Protein AF-A0A7S3YV85-F1 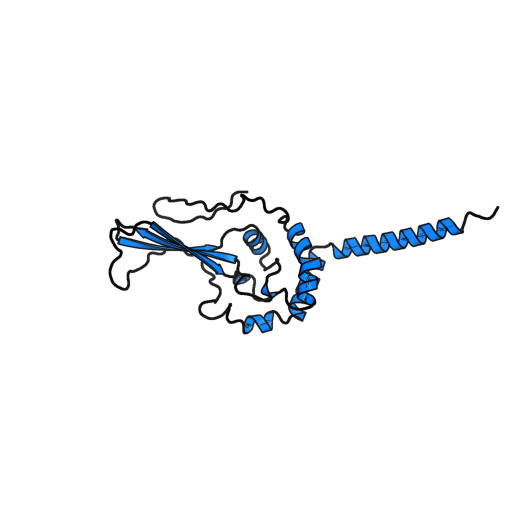(afdb_monomer_lite)

Sequence (203 aa):
MGFCGCLRFTLYLAGALGLLAGIGASVVNSMWMNHAFDSFLDRSQGAEAYNEKNHFLLGNFAPVGDELSGLQLAVVQGKIPEGLDGIFIRNGPNPIPEHGNKKRYHWFDGHGYLHVVKFDSKSQTASYSSGWLQTPRYNYERALGHAYFIGVGEYIGLAGLLKAVFIAPKKMEFAGLTRITSGQVFIHFHTTGHHVLFLSFGC

Foldseek 3Di:
DDPDPPVVVVVVVVVVVVVVVVVVVVVCLDPVNLVVVLLVLLVVVVQQVQVVPDPCCDDPNNADADWFKFAWDDDPDDFQDLPDFAKDKDKAFHAHVQQDRSHRDDRVFGFIKMWMWGADSVVSIITIGMDGQPDLLNVLCVVVSHRQAHDPRQCDDPSNVCCVPPRRVSSCVVSVNNDPPPPQQDQDFDDDDRITDDNDGDD

Secondary structure (DSSP, 8-state):
---SHHHHHHHHHHHHHHHHHHHHHHHTT-HHHHHHHHHHHHHHTTHHHHHHT-GGGSGGGSPP---EEEEEEP--SS---TT--EEEEEEEEE--GGG-S-S---TTSSEEEEEEEEEETTTTEEEEEEEE---HHHHHHHHHTS--SPPGGG--HHHHHHIIIIIHHHHHHHTT-S---TT-------EETTEE-------

pLDDT: mean 76.04, std 18.67, range [31.36, 94.0]

Radius of gyration: 25.49 Å; chains: 1; bounding box: 63×43×87 Å

InterPro domains:
  IPR004294 Carotenoid oxygenase [PF03055] (61-155)
  IPR004294 Carotenoid oxygenase [PTHR10543] (73-161)

Structure (mmCIF, N/CA/C/O backbone):
data_AF-A0A7S3YV85-F1
#
_entry.id   AF-A0A7S3YV85-F1
#
loop_
_atom_site.group_PDB
_atom_site.id
_atom_site.type_symbol
_atom_site.label_atom_id
_atom_site.label_alt_id
_atom_site.label_comp_id
_atom_site.label_asym_id
_atom_site.label_entity_id
_atom_site.label_seq_id
_atom_site.pdbx_PDB_ins_code
_atom_site.Cartn_x
_atom_site.Cartn_y
_atom_site.Cartn_z
_atom_site.occupancy
_atom_site.B_iso_or_equiv
_atom_site.auth_seq_id
_atom_site.auth_comp_id
_atom_site.auth_asym_id
_atom_site.auth_atom_id
_atom_site.pdbx_PDB_model_num
ATOM 1 N N . MET A 1 1 ? 41.444 25.824 -58.263 1.00 42.69 1 MET A N 1
ATOM 2 C CA . MET A 1 1 ? 40.047 25.436 -57.957 1.00 42.69 1 MET A CA 1
ATOM 3 C C . MET A 1 1 ? 40.067 24.000 -57.446 1.00 42.69 1 MET A C 1
ATOM 5 O O . MET A 1 1 ? 40.319 23.116 -58.245 1.00 42.69 1 MET A O 1
ATOM 9 N N . GLY A 1 2 ? 39.933 23.752 -56.137 1.00 48.06 2 GLY A N 1
ATOM 10 C CA . GLY A 1 2 ? 40.142 22.390 -55.607 1.00 48.06 2 GLY A CA 1
ATOM 11 C C . GLY A 1 2 ? 39.702 22.118 -54.165 1.00 48.06 2 GLY A C 1
ATOM 12 O O . GLY A 1 2 ? 40.122 21.124 -53.593 1.00 48.06 2 GLY A O 1
ATOM 13 N N . PHE A 1 3 ? 38.857 22.959 -53.565 1.00 43.59 3 PHE A N 1
ATOM 14 C CA . PHE A 1 3 ? 38.344 22.749 -52.206 1.00 43.59 3 PHE A CA 1
ATOM 15 C C . PHE A 1 3 ? 36.820 22.912 -52.202 1.00 43.59 3 PHE A C 1
ATOM 17 O O . PHE A 1 3 ? 36.306 23.984 -51.913 1.00 43.59 3 PHE A O 1
ATOM 24 N N . CYS A 1 4 ? 36.076 21.874 -52.597 1.00 51.25 4 CYS A N 1
ATOM 25 C CA . CYS A 1 4 ? 34.605 21.896 -52.495 1.00 51.25 4 CYS A CA 1
ATOM 26 C C . CYS A 1 4 ? 33.969 20.517 -52.207 1.00 51.25 4 CYS A C 1
ATOM 28 O O . CYS A 1 4 ? 32.872 20.450 -51.661 1.00 51.25 4 CYS A O 1
ATOM 30 N N . GLY A 1 5 ? 34.660 19.403 -52.492 1.00 45.34 5 GLY A N 1
ATOM 31 C CA . GLY A 1 5 ? 34.103 18.052 -52.303 1.00 45.34 5 GLY A CA 1
ATOM 32 C C . GLY A 1 5 ? 34.200 17.485 -50.879 1.00 45.34 5 GLY A C 1
ATOM 33 O O . GLY A 1 5 ? 33.281 16.809 -50.428 1.00 45.34 5 GLY A O 1
ATOM 34 N N . CYS A 1 6 ? 35.280 17.783 -50.146 1.00 44.47 6 CYS A N 1
ATOM 35 C CA . CYS A 1 6 ? 35.561 17.125 -48.862 1.00 44.47 6 CYS A CA 1
ATOM 36 C C . CYS A 1 6 ? 34.602 17.574 -47.741 1.00 44.47 6 CYS A C 1
ATOM 38 O O . CYS A 1 6 ? 34.113 16.758 -46.968 1.00 44.47 6 CYS A O 1
ATOM 40 N N . LEU A 1 7 ? 34.233 18.861 -47.713 1.00 46.47 7 LEU A N 1
ATOM 41 C CA . LEU A 1 7 ? 33.360 19.422 -46.676 1.00 46.47 7 LEU A CA 1
ATOM 42 C C . LEU A 1 7 ? 31.908 18.910 -46.772 1.00 46.47 7 LEU A C 1
ATOM 44 O O . LEU A 1 7 ? 31.241 18.729 -45.756 1.00 46.47 7 LEU A O 1
ATOM 48 N N . ARG A 1 8 ? 31.428 18.622 -47.992 1.00 47.78 8 ARG A N 1
ATOM 49 C CA . ARG A 1 8 ? 30.086 18.059 -48.229 1.00 47.78 8 ARG A CA 1
ATOM 50 C C . ARG A 1 8 ? 29.960 16.613 -47.748 1.00 47.78 8 ARG A C 1
ATOM 52 O O . ARG A 1 8 ? 28.888 16.235 -47.287 1.00 47.78 8 ARG A O 1
ATOM 59 N N . PHE A 1 9 ? 31.035 15.828 -47.824 1.00 45.22 9 PHE A N 1
ATOM 60 C CA . PHE A 1 9 ? 31.027 14.428 -47.396 1.00 45.22 9 PHE A CA 1
ATOM 61 C C . PHE A 1 9 ? 31.056 14.302 -45.865 1.00 45.22 9 PHE A C 1
ATOM 63 O O . PHE A 1 9 ? 30.306 13.511 -45.294 1.00 45.22 9 PHE A O 1
ATOM 70 N N . THR A 1 10 ? 31.830 15.152 -45.182 1.00 50.00 10 THR A N 1
ATOM 71 C CA . THR A 1 10 ? 31.884 15.193 -43.711 1.00 50.00 10 THR A CA 1
ATOM 72 C C . THR A 1 10 ? 30.561 15.655 -43.095 1.00 50.00 10 THR A C 1
ATOM 74 O O . THR A 1 10 ? 30.127 15.095 -42.093 1.00 50.00 10 THR A O 1
ATOM 77 N N . LEU A 1 11 ? 29.870 16.618 -43.721 1.00 48.59 11 LEU A N 1
ATOM 78 C CA . LEU A 1 11 ? 28.529 17.051 -43.303 1.00 48.59 11 LEU A CA 1
ATOM 79 C C . LEU A 1 11 ? 27.465 15.960 -43.504 1.00 48.59 11 LEU A C 1
ATOM 81 O O . LEU A 1 11 ? 26.564 15.839 -42.679 1.00 48.59 11 LEU A O 1
ATOM 85 N N . TYR A 1 12 ? 27.583 15.137 -44.551 1.00 50.59 12 TYR A N 1
ATOM 86 C CA . TYR A 1 12 ? 26.672 14.011 -44.787 1.00 50.59 12 TYR A CA 1
ATOM 87 C C . TYR A 1 12 ? 26.868 12.878 -43.775 1.00 50.59 12 TYR A C 1
ATOM 89 O O . TYR A 1 12 ? 25.889 12.342 -43.266 1.00 50.59 12 TYR A O 1
ATOM 97 N N . LEU A 1 13 ? 28.116 12.543 -43.435 1.00 51.47 13 LEU A N 1
ATOM 98 C CA . LEU A 1 13 ? 28.433 11.545 -42.407 1.00 51.47 13 LEU A CA 1
ATOM 99 C C . LEU A 1 13 ? 28.039 12.021 -41.003 1.00 51.47 13 LEU A C 1
ATOM 101 O O . LEU A 1 13 ? 27.446 11.251 -40.252 1.00 51.47 13 LEU A O 1
ATOM 105 N N . ALA A 1 14 ? 28.285 13.293 -40.670 1.00 51.19 14 ALA A N 1
ATOM 106 C CA . ALA A 1 14 ? 27.829 13.891 -39.414 1.00 51.19 14 ALA A CA 1
ATOM 107 C C . ALA A 1 14 ? 26.293 13.988 -39.342 1.00 51.19 14 ALA A C 1
ATOM 109 O O . ALA A 1 14 ? 25.709 13.710 -38.297 1.00 51.19 14 ALA A O 1
ATOM 110 N N . GLY A 1 15 ? 25.628 14.312 -40.456 1.00 49.75 15 GLY A N 1
ATOM 111 C CA . GLY A 1 15 ? 24.169 14.331 -40.568 1.00 49.75 15 GLY A CA 1
ATOM 112 C C . GLY A 1 15 ? 23.537 12.940 -40.480 1.00 49.75 15 GLY A C 1
ATOM 113 O O . GLY A 1 15 ? 22.528 12.779 -39.803 1.00 49.75 15 GLY A O 1
ATOM 114 N N . ALA A 1 16 ? 24.148 11.918 -41.086 1.00 52.06 16 ALA A N 1
ATOM 115 C CA . ALA A 1 16 ? 23.687 10.530 -41.022 1.00 52.06 16 ALA A CA 1
ATOM 116 C C . ALA A 1 16 ? 23.919 9.899 -39.638 1.00 52.06 16 ALA A C 1
ATOM 118 O O . ALA A 1 16 ? 23.043 9.198 -39.137 1.00 52.06 16 ALA A O 1
ATOM 119 N N . LEU A 1 17 ? 25.046 10.197 -38.980 1.00 49.31 17 LEU A N 1
ATOM 120 C CA . LEU A 1 17 ? 25.283 9.832 -37.577 1.00 49.31 17 LEU A CA 1
ATOM 121 C C . LEU A 1 17 ? 24.330 10.578 -36.633 1.00 49.31 17 LEU A C 1
ATOM 123 O O . LEU A 1 17 ? 23.817 9.973 -35.698 1.00 49.31 17 LEU A O 1
ATOM 127 N N . GLY A 1 18 ? 24.030 11.850 -36.908 1.00 49.53 18 GLY A N 1
ATOM 128 C CA . GLY A 1 18 ? 23.026 12.630 -36.182 1.00 49.53 18 GLY A CA 1
ATOM 129 C C . GLY A 1 18 ? 21.600 12.094 -36.353 1.00 49.53 18 GLY A C 1
ATOM 130 O O . GLY A 1 18 ? 20.851 12.042 -35.382 1.00 49.53 18 GLY A O 1
ATOM 131 N N . LEU A 1 19 ? 21.233 11.621 -37.550 1.00 44.12 19 LEU A N 1
ATOM 132 C CA . LEU A 1 19 ? 19.933 10.994 -37.815 1.00 44.12 19 LEU A CA 1
ATOM 133 C C . LEU A 1 19 ? 19.823 9.597 -37.190 1.00 44.12 19 LEU A C 1
ATOM 135 O O . LEU A 1 19 ? 18.784 9.273 -36.627 1.00 44.12 19 LEU A O 1
ATOM 139 N N . LEU A 1 20 ? 20.883 8.785 -37.227 1.00 48.94 20 LEU A N 1
ATOM 140 C CA . LEU A 1 20 ? 20.913 7.479 -36.557 1.00 48.94 20 LEU A CA 1
ATOM 141 C C . LEU A 1 20 ? 20.927 7.619 -35.027 1.00 48.94 20 LEU A C 1
ATOM 143 O O . LEU A 1 20 ? 20.254 6.852 -34.345 1.00 48.94 20 LEU A O 1
ATOM 147 N N . ALA A 1 21 ? 21.610 8.630 -34.483 1.00 48.50 21 ALA A N 1
ATOM 148 C CA . ALA A 1 21 ? 21.538 8.980 -33.065 1.00 48.50 21 ALA A CA 1
ATOM 149 C C . ALA A 1 21 ? 20.160 9.547 -32.678 1.00 48.50 21 ALA A C 1
ATOM 151 O O . ALA A 1 21 ? 19.662 9.240 -31.599 1.00 48.50 21 ALA A O 1
ATOM 152 N N . GLY A 1 22 ? 19.513 10.314 -33.562 1.00 44.03 22 GLY A N 1
ATOM 153 C CA . GLY A 1 22 ? 18.168 10.860 -33.359 1.00 44.03 22 GLY A CA 1
ATOM 154 C C . GLY A 1 22 ? 17.066 9.799 -33.411 1.00 44.03 22 GLY A C 1
ATOM 155 O O . GLY A 1 22 ? 16.177 9.798 -32.562 1.00 44.03 22 GLY A O 1
ATOM 156 N N . ILE A 1 23 ? 17.150 8.847 -34.345 1.00 45.09 23 ILE A N 1
ATOM 157 C CA . ILE A 1 23 ? 16.233 7.699 -34.427 1.00 45.09 23 ILE A CA 1
ATOM 158 C C . ILE A 1 23 ? 16.520 6.720 -33.284 1.00 45.09 23 ILE A C 1
ATOM 160 O O . ILE A 1 23 ? 15.586 6.244 -32.649 1.00 45.09 23 ILE A O 1
ATOM 164 N N . GLY A 1 24 ? 17.794 6.488 -32.947 1.00 42.28 24 GLY A N 1
ATOM 165 C CA . GLY A 1 24 ? 18.194 5.718 -31.771 1.00 42.28 24 GLY A CA 1
ATOM 166 C C . GLY A 1 24 ? 17.583 6.295 -30.496 1.00 42.28 24 GLY A C 1
ATOM 167 O O . GLY A 1 24 ? 16.828 5.601 -29.826 1.00 42.28 24 GLY A O 1
ATOM 168 N N . ALA A 1 25 ? 17.805 7.581 -30.212 1.00 41.75 25 ALA A N 1
ATOM 169 C CA . ALA A 1 25 ? 17.266 8.267 -29.037 1.00 41.75 25 ALA A CA 1
ATOM 170 C C . ALA A 1 25 ? 15.728 8.342 -29.019 1.00 41.75 25 ALA A C 1
ATOM 172 O O . ALA A 1 25 ? 15.132 8.218 -27.951 1.00 41.75 25 ALA A O 1
ATOM 173 N N . SER A 1 26 ? 15.076 8.489 -30.177 1.00 41.28 26 SER A N 1
ATOM 174 C CA . SER A 1 26 ? 13.612 8.489 -30.308 1.00 41.28 26 SER A CA 1
ATOM 175 C C . SER A 1 26 ? 12.995 7.107 -30.052 1.00 41.28 26 SER A C 1
ATOM 177 O O . SER A 1 26 ? 11.965 7.011 -29.385 1.00 41.28 26 SER A O 1
ATOM 179 N N . VAL A 1 27 ? 13.646 6.028 -30.497 1.00 43.12 27 VAL A N 1
ATOM 180 C CA . VAL A 1 27 ? 13.164 4.650 -30.307 1.00 43.12 27 VAL A CA 1
ATOM 181 C C . VAL A 1 27 ? 13.346 4.185 -28.854 1.00 43.12 27 VAL A C 1
ATOM 183 O O . VAL A 1 27 ? 12.446 3.537 -28.313 1.00 43.12 27 VAL A O 1
ATOM 186 N N . VAL A 1 28 ? 14.422 4.595 -28.159 1.00 47.75 28 VAL A N 1
ATOM 187 C CA . VAL A 1 28 ? 14.607 4.321 -26.710 1.00 47.75 28 VAL A CA 1
ATOM 188 C C . VAL A 1 28 ? 13.779 5.238 -25.790 1.00 47.75 28 VAL A C 1
ATOM 190 O O . VAL A 1 28 ? 13.877 5.140 -24.563 1.00 47.75 28 VAL A O 1
ATOM 193 N N . ASN A 1 29 ? 12.957 6.132 -26.350 1.00 54.31 29 ASN A N 1
ATOM 194 C CA . ASN A 1 29 ? 12.086 7.026 -25.582 1.00 54.31 29 ASN A CA 1
ATOM 195 C C . ASN A 1 29 ? 10.596 6.678 -25.673 1.00 54.31 29 ASN A C 1
ATOM 197 O O . ASN A 1 29 ? 9.749 7.475 -25.281 1.00 54.31 29 ASN A O 1
ATOM 201 N N . SER A 1 30 ? 10.261 5.481 -26.159 1.00 66.06 30 SER A N 1
ATOM 202 C CA . SER A 1 30 ? 8.893 4.973 -26.082 1.00 66.06 30 SER A CA 1
ATOM 203 C C . SER A 1 30 ? 8.639 4.306 -24.723 1.00 66.06 30 SER A C 1
ATOM 205 O O . SER A 1 30 ? 9.447 3.516 -24.227 1.00 66.06 30 SER A O 1
ATOM 207 N N . MET A 1 31 ? 7.498 4.621 -24.103 1.00 64.00 31 MET A N 1
ATOM 208 C CA . MET A 1 31 ? 7.034 4.020 -22.841 1.00 64.00 31 MET A CA 1
ATOM 209 C C . MET A 1 31 ? 7.048 2.481 -22.903 1.00 64.00 31 MET A C 1
ATOM 211 O O . MET A 1 31 ? 7.425 1.815 -21.940 1.00 64.00 31 MET A O 1
ATOM 215 N N . TRP A 1 32 ? 6.734 1.923 -24.075 1.00 69.06 32 TRP A N 1
ATOM 216 C CA . TRP A 1 32 ? 6.729 0.485 -24.334 1.00 69.06 32 TRP A CA 1
ATOM 217 C C . TRP A 1 32 ? 8.126 -0.159 -24.283 1.00 69.06 32 TRP A C 1
ATOM 219 O O . TRP A 1 32 ? 8.299 -1.180 -23.620 1.00 69.06 32 TRP A O 1
ATOM 229 N N . MET A 1 33 ? 9.146 0.454 -24.897 1.00 72.75 33 MET A N 1
ATOM 230 C CA . MET A 1 33 ? 10.531 -0.041 -24.833 1.00 72.75 33 MET A CA 1
ATOM 231 C C . MET A 1 33 ? 11.083 -0.028 -23.404 1.00 72.75 33 MET A C 1
ATOM 233 O O . MET A 1 33 ? 11.729 -0.987 -22.984 1.00 72.75 33 MET A O 1
ATOM 237 N N . ASN A 1 34 ? 10.801 1.031 -22.634 1.00 77.44 34 ASN A N 1
ATOM 238 C CA . ASN A 1 34 ? 11.222 1.106 -21.232 1.00 77.44 34 ASN A CA 1
ATOM 239 C C . ASN A 1 34 ? 10.553 0.015 -20.384 1.00 77.44 34 ASN A C 1
ATOM 241 O O . ASN A 1 34 ? 11.212 -0.583 -19.539 1.00 77.44 34 ASN A O 1
ATOM 245 N N . HIS A 1 35 ? 9.274 -0.281 -20.633 1.00 78.44 35 HIS A N 1
ATOM 246 C CA . HIS A 1 35 ? 8.561 -1.364 -19.955 1.00 78.44 35 HIS A CA 1
ATOM 247 C C . HIS A 1 35 ? 9.111 -2.751 -20.325 1.00 78.44 35 HIS A C 1
ATOM 249 O O . HIS A 1 35 ? 9.306 -3.592 -19.447 1.00 78.44 35 HIS A O 1
ATOM 255 N N . ALA A 1 36 ? 9.415 -2.988 -21.604 1.00 80.00 36 ALA A N 1
ATOM 256 C CA . ALA A 1 36 ? 10.005 -4.245 -22.063 1.00 80.00 36 ALA A CA 1
ATOM 257 C C . ALA A 1 36 ? 11.404 -4.473 -21.467 1.00 80.00 36 ALA A C 1
ATOM 259 O O . ALA A 1 36 ? 11.708 -5.566 -20.987 1.00 80.00 36 ALA A O 1
ATOM 260 N N . PHE A 1 37 ? 12.240 -3.431 -21.445 1.00 82.62 37 PHE A N 1
ATOM 261 C CA . PHE A 1 37 ? 13.573 -3.503 -20.854 1.00 82.62 37 PHE A CA 1
ATOM 262 C C . PHE A 1 37 ? 13.521 -3.701 -19.332 1.00 82.62 37 PHE A C 1
ATOM 264 O O . PHE A 1 37 ? 14.248 -4.531 -18.794 1.00 82.62 37 PHE A 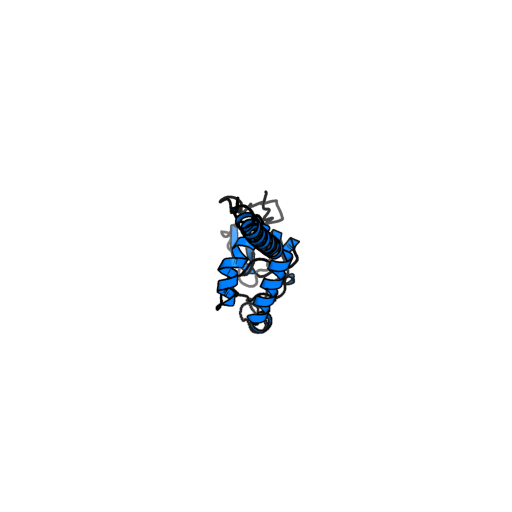O 1
ATOM 271 N N . ASP A 1 38 ? 12.616 -3.010 -18.640 1.00 83.06 38 ASP A N 1
ATOM 272 C CA . ASP A 1 38 ? 12.393 -3.191 -17.204 1.00 83.06 38 ASP A CA 1
ATOM 273 C C . ASP A 1 38 ? 11.924 -4.614 -16.863 1.00 83.06 38 ASP A C 1
ATOM 275 O O . ASP A 1 38 ? 12.498 -5.249 -15.981 1.00 83.06 38 ASP A O 1
ATOM 279 N N . SER A 1 39 ? 10.979 -5.159 -17.635 1.00 83.12 39 SER A N 1
ATOM 280 C CA . SER A 1 39 ? 10.501 -6.542 -17.486 1.00 83.12 39 SER A CA 1
ATOM 281 C C . SER A 1 39 ? 11.618 -7.568 -17.703 1.00 83.12 39 SER A C 1
ATOM 283 O O . SER A 1 39 ? 11.695 -8.586 -17.012 1.00 83.12 39 SER A O 1
ATOM 285 N N . PHE A 1 40 ? 12.520 -7.309 -18.655 1.00 85.00 40 PHE A N 1
ATOM 286 C CA . PHE A 1 40 ? 13.707 -8.136 -18.862 1.00 85.00 40 PHE A CA 1
ATOM 287 C C . PHE A 1 40 ? 14.646 -8.089 -17.649 1.00 85.00 40 PHE A C 1
ATOM 289 O O . PHE A 1 40 ? 15.101 -9.137 -17.184 1.00 85.00 40 PHE A O 1
ATOM 296 N N . LEU A 1 41 ? 14.905 -6.897 -17.103 1.00 83.94 41 LEU A N 1
ATOM 297 C CA . LEU A 1 41 ? 15.736 -6.746 -15.910 1.00 83.94 41 LEU A CA 1
ATOM 298 C C . LEU A 1 41 ? 15.089 -7.401 -14.678 1.00 83.94 41 LEU A C 1
ATOM 300 O O . LEU A 1 41 ? 15.798 -8.073 -13.931 1.00 83.94 41 LEU A O 1
ATOM 304 N N . ASP A 1 42 ? 13.769 -7.298 -14.502 1.00 83.88 42 ASP A N 1
ATOM 305 C CA . ASP A 1 42 ? 13.008 -8.008 -13.459 1.00 83.88 42 ASP A CA 1
ATOM 306 C C . ASP A 1 42 ? 13.213 -9.524 -13.538 1.00 83.88 42 ASP A C 1
ATOM 308 O O . ASP A 1 42 ? 13.556 -10.180 -12.547 1.00 83.88 42 ASP A O 1
ATOM 312 N N . ARG A 1 43 ? 13.085 -10.083 -14.746 1.00 84.12 43 ARG A N 1
ATOM 313 C CA . ARG A 1 43 ? 13.316 -11.508 -14.990 1.00 84.12 43 ARG A CA 1
ATOM 314 C C . ARG A 1 43 ? 14.768 -11.906 -14.732 1.00 84.12 43 ARG A C 1
ATOM 316 O O . ARG A 1 43 ? 15.007 -12.959 -14.146 1.00 84.12 43 ARG A O 1
ATOM 323 N N . SER A 1 44 ? 15.733 -11.067 -15.113 1.00 83.31 44 SER A N 1
ATOM 324 C CA . SER A 1 44 ? 17.159 -11.314 -14.850 1.00 83.31 44 SER A CA 1
ATOM 325 C C . SER A 1 44 ? 17.494 -11.341 -13.353 1.00 83.31 44 SER A C 1
ATOM 327 O O . SER A 1 44 ? 18.396 -12.061 -12.933 1.00 83.31 44 SER A O 1
ATOM 329 N N . GLN A 1 45 ? 16.734 -10.601 -12.538 1.00 82.19 45 GLN A N 1
ATOM 330 C CA . GLN A 1 45 ? 16.866 -10.568 -11.080 1.00 82.19 45 GLN A CA 1
ATOM 331 C C . GLN A 1 45 ? 16.124 -11.725 -10.385 1.00 82.19 45 GLN A C 1
ATOM 333 O O . GLN A 1 45 ? 16.173 -11.824 -9.155 1.00 82.19 45 GLN A O 1
ATOM 338 N N . GLY A 1 46 ? 15.432 -12.591 -11.139 1.00 83.12 46 GLY A N 1
ATOM 339 C CA . GLY A 1 46 ? 14.660 -13.708 -10.594 1.00 83.12 46 GLY A CA 1
ATOM 340 C C . GLY A 1 46 ? 13.533 -13.255 -9.663 1.00 83.12 46 GLY A C 1
ATOM 341 O O . GLY A 1 46 ? 13.281 -13.909 -8.653 1.00 83.12 46 GLY A O 1
ATOM 342 N N . ALA A 1 47 ? 12.901 -12.114 -9.964 1.00 84.31 47 ALA A N 1
ATOM 343 C CA . ALA A 1 47 ? 11.929 -11.459 -9.088 1.00 84.31 47 ALA A CA 1
ATOM 344 C C . ALA A 1 47 ? 10.787 -12.386 -8.631 1.00 84.31 47 ALA A C 1
ATOM 346 O O . ALA A 1 47 ? 10.494 -12.439 -7.439 1.00 84.31 47 ALA A O 1
ATOM 347 N N . GLU A 1 48 ? 10.198 -13.157 -9.549 1.00 83.06 48 GLU A N 1
ATOM 348 C CA . GLU A 1 48 ? 9.099 -14.086 -9.244 1.00 83.06 48 GLU A CA 1
ATOM 349 C C . GLU A 1 48 ? 9.534 -15.177 -8.256 1.00 83.06 48 GLU A C 1
ATOM 351 O O . GLU A 1 48 ? 8.956 -15.303 -7.177 1.00 83.06 48 GLU A O 1
ATOM 356 N N . ALA A 1 49 ? 10.625 -15.887 -8.562 1.00 85.50 49 ALA A N 1
ATOM 357 C CA . ALA A 1 49 ? 11.165 -16.943 -7.703 1.00 85.50 49 ALA A CA 1
ATOM 358 C C . ALA A 1 49 ? 11.596 -16.427 -6.317 1.00 85.50 49 ALA A C 1
ATOM 360 O O . ALA A 1 49 ? 11.534 -17.153 -5.324 1.00 85.50 49 ALA A O 1
ATOM 361 N N . TYR A 1 50 ? 12.047 -15.171 -6.236 1.00 86.56 50 TYR A N 1
ATOM 362 C CA . TYR A 1 50 ? 12.335 -14.518 -4.963 1.00 86.56 50 TYR A CA 1
ATOM 363 C C . TYR A 1 50 ? 11.054 -14.241 -4.166 1.00 86.56 50 TYR A C 1
ATOM 365 O O . TYR A 1 50 ? 11.006 -14.518 -2.968 1.00 86.56 50 TYR A O 1
ATOM 373 N N . ASN A 1 51 ? 10.015 -13.720 -4.819 1.00 88.06 51 ASN A N 1
ATOM 374 C CA . ASN A 1 51 ? 8.767 -13.346 -4.163 1.00 88.06 51 ASN A CA 1
ATOM 375 C C . ASN A 1 51 ? 7.952 -14.542 -3.670 1.00 88.06 51 ASN A C 1
ATOM 377 O O . ASN A 1 51 ? 7.323 -14.436 -2.622 1.00 88.06 51 ASN A O 1
ATOM 381 N N . GLU A 1 52 ? 8.003 -15.684 -4.358 1.00 85.56 52 GLU A N 1
ATOM 382 C CA . GLU A 1 52 ? 7.364 -16.927 -3.896 1.00 85.56 52 GLU A CA 1
ATOM 383 C C . GLU A 1 52 ? 7.829 -17.349 -2.496 1.00 85.56 52 GLU A C 1
ATOM 385 O O . GLU A 1 52 ? 7.064 -17.918 -1.721 1.00 85.56 52 GLU A O 1
ATOM 390 N N . LYS A 1 53 ? 9.088 -17.056 -2.156 1.00 86.81 53 LYS A N 1
ATOM 391 C CA . LYS A 1 53 ? 9.706 -17.407 -0.869 1.00 86.81 53 LYS A CA 1
ATOM 392 C C . LYS A 1 53 ? 9.825 -16.210 0.071 1.00 86.81 53 LYS A C 1
ATOM 394 O O . LYS A 1 53 ? 10.471 -16.301 1.114 1.00 86.81 53 LYS A O 1
ATOM 399 N N . ASN A 1 54 ? 9.251 -15.071 -0.302 1.00 85.56 54 ASN A N 1
ATOM 400 C CA . ASN A 1 54 ? 9.433 -13.834 0.430 1.00 85.56 54 ASN A CA 1
ATOM 401 C C . ASN A 1 54 ? 8.526 -13.803 1.660 1.00 85.56 54 ASN A C 1
ATOM 403 O O . ASN A 1 54 ? 7.307 -13.701 1.549 1.00 85.56 54 ASN A O 1
ATOM 407 N N . HIS A 1 55 ? 9.131 -13.828 2.848 1.00 86.12 55 HIS A N 1
ATOM 408 C CA . HIS A 1 55 ? 8.400 -13.743 4.115 1.00 86.12 55 HIS A CA 1
ATOM 409 C C . HIS A 1 55 ? 7.513 -12.491 4.216 1.00 86.12 55 HIS A C 1
ATOM 411 O O . HIS A 1 55 ? 6.504 -12.524 4.912 1.00 86.12 55 HIS A O 1
ATOM 417 N N . PHE A 1 56 ? 7.844 -11.410 3.500 1.00 84.25 56 PHE A N 1
ATOM 418 C CA . PHE A 1 56 ? 7.058 -10.172 3.477 1.00 84.25 56 PHE A CA 1
ATOM 419 C C . PHE A 1 56 ? 5.792 -10.238 2.614 1.00 84.25 56 PHE A C 1
ATOM 421 O O . PHE A 1 56 ? 5.110 -9.229 2.479 1.00 84.25 56 PHE A O 1
ATOM 428 N N . LEU A 1 57 ? 5.491 -11.395 2.025 1.00 85.00 57 LEU A N 1
ATOM 429 C CA . LEU A 1 57 ? 4.261 -11.670 1.279 1.00 85.00 57 LEU A CA 1
ATOM 430 C C . LEU A 1 57 ? 3.520 -12.895 1.838 1.00 85.00 57 LEU A C 1
ATOM 432 O O . LEU A 1 57 ? 2.561 -13.369 1.232 1.00 85.00 57 LEU A O 1
ATOM 436 N N . LEU A 1 58 ? 3.966 -13.424 2.983 1.00 86.12 58 LEU A N 1
ATOM 437 C CA . LEU A 1 58 ? 3.451 -14.650 3.588 1.00 86.12 58 LEU A CA 1
ATOM 438 C C . LEU A 1 58 ? 2.932 -14.390 5.009 1.00 86.12 58 LEU A C 1
ATOM 440 O O . LEU A 1 58 ? 3.421 -13.523 5.736 1.00 86.12 58 LEU A O 1
ATOM 444 N N . GLY A 1 59 ? 1.944 -15.185 5.426 1.00 87.12 59 GLY A N 1
ATOM 445 C CA . GLY A 1 59 ? 1.384 -15.139 6.778 1.00 87.12 59 GLY A CA 1
ATOM 446 C C . GLY A 1 59 ? 0.823 -13.761 7.136 1.00 87.12 59 GLY A C 1
ATOM 447 O O . GLY A 1 59 ? -0.014 -13.223 6.424 1.00 87.12 59 GLY A O 1
ATOM 448 N N . ASN A 1 60 ? 1.303 -13.174 8.235 1.00 84.00 60 ASN A N 1
ATOM 449 C CA . ASN A 1 60 ? 0.843 -11.865 8.717 1.00 84.00 60 ASN A CA 1
ATOM 450 C C . ASN A 1 60 ? 1.217 -10.687 7.793 1.00 84.00 60 ASN A C 1
ATOM 452 O O . ASN A 1 60 ? 0.701 -9.588 7.965 1.00 84.00 60 ASN A O 1
ATOM 456 N N . PHE A 1 61 ? 2.129 -10.900 6.842 1.00 83.62 61 PHE A N 1
ATOM 457 C CA . PHE A 1 61 ? 2.495 -9.913 5.824 1.00 83.62 61 PHE A CA 1
ATOM 458 C C . PHE A 1 61 ? 1.848 -10.212 4.469 1.00 83.62 61 PHE A C 1
ATOM 460 O O . PHE A 1 61 ? 2.185 -9.572 3.475 1.00 83.62 61 PHE A O 1
ATOM 467 N N . ALA A 1 62 ? 0.952 -11.202 4.408 1.00 86.69 62 ALA A N 1
ATOM 468 C CA . ALA A 1 62 ? 0.241 -11.511 3.184 1.00 86.69 62 ALA A CA 1
ATOM 469 C C . ALA A 1 62 ? -0.592 -10.297 2.727 1.00 86.69 62 ALA A C 1
ATOM 471 O O . ALA A 1 62 ? -1.190 -9.615 3.566 1.00 86.69 62 ALA A O 1
ATOM 472 N N . PRO A 1 63 ? -0.649 -10.032 1.412 1.00 87.12 63 PRO A N 1
ATOM 473 C CA . PRO A 1 63 ? -1.444 -8.939 0.870 1.00 87.12 63 PRO A CA 1
ATOM 474 C C . PRO A 1 63 ? -2.927 -9.090 1.233 1.00 87.12 63 PRO A C 1
ATOM 476 O O . PRO A 1 63 ? -3.512 -10.156 1.033 1.00 87.12 63 PRO A O 1
ATOM 479 N N . VAL A 1 64 ? -3.546 -8.020 1.730 1.00 89.12 64 VAL A N 1
ATOM 480 C CA . VAL A 1 64 ? -4.988 -7.974 2.017 1.00 89.12 64 VAL A CA 1
ATOM 481 C C . VAL A 1 64 ? -5.703 -7.344 0.825 1.00 89.12 64 VAL A C 1
ATOM 483 O O . VAL A 1 64 ? -5.353 -6.237 0.421 1.00 89.12 64 VAL A O 1
ATOM 486 N N . GLY A 1 65 ? -6.678 -8.054 0.253 1.00 85.25 65 GLY A N 1
ATOM 487 C CA . GLY A 1 65 ? -7.424 -7.608 -0.933 1.00 85.25 65 GLY A CA 1
ATOM 488 C C . GLY A 1 65 ? -8.657 -6.754 -0.638 1.00 85.25 65 GLY A C 1
ATOM 489 O O . GLY A 1 65 ? -9.072 -5.972 -1.489 1.00 85.25 65 GLY A O 1
ATOM 490 N N . ASP A 1 66 ? -9.217 -6.873 0.561 1.00 88.00 66 ASP A N 1
ATOM 491 C CA . ASP A 1 66 ? -10.491 -6.242 0.891 1.00 88.00 66 ASP A CA 1
ATOM 492 C C . ASP A 1 66 ? -10.283 -4.873 1.541 1.00 88.00 66 ASP A C 1
ATOM 494 O O . ASP A 1 66 ? -9.494 -4.728 2.476 1.00 88.00 66 ASP A O 1
ATOM 498 N N . GLU A 1 67 ? -11.019 -3.862 1.081 1.00 89.88 67 GLU A N 1
ATOM 499 C CA . GLU A 1 67 ? -11.223 -2.623 1.835 1.00 89.88 67 GLU A CA 1
ATOM 500 C C . GLU A 1 67 ? -12.477 -2.775 2.696 1.00 89.88 67 GLU A C 1
ATOM 502 O O . GLU A 1 67 ? -13.532 -3.188 2.213 1.00 89.88 67 GLU A O 1
ATOM 507 N N . LEU A 1 68 ? -12.370 -2.448 3.981 1.00 90.00 68 LEU A N 1
ATOM 508 C CA . LEU A 1 68 ? -13.474 -2.554 4.929 1.00 90.00 68 LEU A CA 1
ATOM 509 C C . LEU A 1 68 ? -13.903 -1.156 5.368 1.00 90.00 68 LEU A C 1
ATOM 511 O O . LEU A 1 68 ? -13.071 -0.291 5.626 1.00 90.00 68 LEU A O 1
ATOM 515 N N . SER A 1 69 ? -15.207 -0.930 5.510 1.00 90.50 69 SER A N 1
ATOM 516 C CA . SER A 1 69 ? -15.740 0.335 6.019 1.00 90.50 69 SER A CA 1
ATOM 517 C C . SER A 1 69 ? -16.771 0.074 7.105 1.00 90.50 69 SER A C 1
ATOM 519 O O . SER A 1 69 ? -17.728 -0.669 6.897 1.00 90.50 69 SER A O 1
ATOM 521 N N . GLY A 1 70 ? -16.567 0.688 8.271 1.00 86.06 70 GLY A N 1
ATOM 522 C CA . GLY A 1 70 ? -17.526 0.675 9.377 1.00 86.06 70 GLY A CA 1
ATOM 523 C C . GLY A 1 70 ? -17.881 -0.716 9.914 1.00 86.06 70 GLY A C 1
ATOM 524 O O . GLY A 1 70 ? -18.990 -0.904 10.406 1.00 86.06 70 GLY A O 1
ATOM 525 N N . LEU A 1 71 ? -16.975 -1.694 9.826 1.00 91.25 71 LEU A N 1
ATOM 526 C CA . LEU A 1 71 ? -17.207 -3.038 10.351 1.00 91.25 71 LEU A CA 1
ATOM 527 C C . LEU A 1 71 ? -17.312 -2.986 11.878 1.00 91.25 71 LEU A C 1
ATOM 529 O O . LEU A 1 71 ? -16.342 -2.646 12.552 1.00 91.25 71 LEU A O 1
ATOM 533 N N . GLN A 1 72 ? -18.463 -3.356 12.434 1.00 92.62 72 GLN A N 1
ATOM 534 C CA . GLN A 1 72 ? -18.647 -3.379 13.884 1.00 92.62 72 GLN A CA 1
ATOM 535 C C . GLN A 1 72 ? -17.790 -4.473 14.529 1.00 92.62 72 GLN A C 1
ATOM 537 O O . GLN A 1 72 ? -17.846 -5.640 14.138 1.00 92.62 72 GLN A O 1
ATOM 542 N N . LEU A 1 73 ? -17.005 -4.091 15.534 1.00 91.88 73 LEU A N 1
ATOM 543 C CA . LEU A 1 73 ? -16.146 -4.992 16.292 1.00 91.88 73 LEU A CA 1
ATOM 544 C C . LEU A 1 73 ? -16.864 -5.486 17.547 1.00 91.88 73 LEU A C 1
ATOM 546 O O . LEU A 1 73 ? -17.387 -4.699 18.337 1.00 91.88 73 LEU A O 1
ATOM 550 N N . ALA A 1 74 ? -16.833 -6.800 17.759 1.00 90.88 74 ALA A N 1
ATOM 551 C CA . ALA A 1 74 ? -17.288 -7.410 19.000 1.00 90.88 74 ALA A CA 1
ATOM 552 C C . ALA A 1 74 ? -16.183 -7.354 20.066 1.00 90.88 74 ALA A C 1
ATOM 554 O O . ALA A 1 74 ? -15.021 -7.672 19.799 1.00 90.88 74 ALA A O 1
ATOM 555 N N . VAL A 1 75 ? -16.549 -6.990 21.295 1.00 88.25 75 VAL A N 1
ATOM 556 C CA . VAL A 1 75 ? -15.635 -7.035 22.441 1.00 88.25 75 VAL A CA 1
ATOM 557 C C . VAL A 1 75 ? -15.500 -8.487 22.898 1.00 88.25 75 VAL A C 1
ATOM 559 O O . VAL A 1 75 ? -16.459 -9.078 23.384 1.00 88.25 75 VAL A O 1
ATOM 562 N N . VAL A 1 76 ? -14.310 -9.068 22.736 1.00 90.62 76 VAL A N 1
ATOM 563 C CA . VAL A 1 76 ? -14.050 -10.474 23.104 1.00 90.62 76 VAL A CA 1
ATOM 564 C C . VAL A 1 76 ? -13.825 -10.632 24.612 1.00 90.62 76 VAL A C 1
ATOM 566 O O . VAL A 1 76 ? -14.215 -11.642 25.192 1.00 90.62 76 VAL A O 1
ATOM 569 N N . GLN A 1 77 ? -13.196 -9.645 25.260 1.00 92.62 77 GLN A N 1
ATOM 570 C CA . GLN A 1 77 ? -12.902 -9.649 26.696 1.00 92.62 77 GLN A CA 1
ATOM 571 C C . GLN A 1 77 ? -12.977 -8.230 27.274 1.00 92.62 77 GLN A C 1
ATOM 573 O O . GLN A 1 77 ? -12.527 -7.273 26.645 1.00 92.62 77 GLN A O 1
ATOM 578 N N . GLY A 1 78 ? -13.498 -8.107 28.498 1.00 90.44 78 GLY A N 1
ATOM 579 C CA . GLY A 1 78 ? -13.595 -6.831 29.210 1.00 90.44 78 GLY A CA 1
ATOM 580 C C . GLY A 1 78 ? -14.687 -5.905 28.667 1.00 90.44 78 GLY A C 1
ATOM 581 O O . GLY A 1 78 ? -15.720 -6.362 28.185 1.00 90.44 78 GLY A O 1
ATOM 582 N N . LYS A 1 79 ? -14.468 -4.591 28.790 1.00 89.62 79 LYS A N 1
ATOM 583 C CA . LYS A 1 79 ? -15.357 -3.539 28.276 1.00 89.62 79 LYS A CA 1
ATOM 584 C C . LYS A 1 79 ? -14.547 -2.362 27.742 1.00 89.62 79 LYS A C 1
ATOM 586 O O . LYS A 1 79 ? -13.451 -2.098 28.239 1.00 89.62 79 LYS A O 1
ATOM 591 N N . ILE A 1 80 ? -15.099 -1.643 26.768 1.00 89.00 80 ILE A N 1
ATOM 592 C CA . ILE A 1 80 ? -14.514 -0.387 26.287 1.00 89.00 80 ILE A CA 1
ATOM 593 C C . ILE A 1 80 ? -14.652 0.660 27.410 1.00 89.00 80 ILE A C 1
ATOM 595 O O . ILE A 1 80 ? -15.758 0.836 27.929 1.00 89.00 80 ILE A O 1
ATOM 599 N N . PRO A 1 81 ? -13.561 1.322 27.842 1.00 89.62 81 PRO A N 1
ATOM 600 C CA . PRO A 1 81 ? -13.634 2.341 28.885 1.00 89.62 81 PRO A CA 1
ATOM 601 C C . PRO A 1 81 ? -14.530 3.512 28.473 1.00 89.62 81 PRO A C 1
ATOM 603 O O . PRO A 1 81 ? -14.436 3.992 27.349 1.00 89.62 81 PRO A O 1
ATOM 606 N N . GLU A 1 82 ? -15.334 4.032 29.401 1.00 87.38 82 GLU A N 1
ATOM 607 C CA . GLU A 1 82 ? -16.245 5.164 29.142 1.00 87.38 82 GLU A CA 1
ATOM 608 C C . GLU A 1 82 ? -15.507 6.452 28.738 1.00 87.38 82 GLU A C 1
ATOM 610 O O . GLU A 1 82 ? -16.069 7.300 28.057 1.00 87.38 82 GLU A O 1
ATOM 615 N N . GLY A 1 83 ? -14.233 6.589 29.118 1.00 89.44 83 GLY A N 1
ATOM 616 C CA . GLY A 1 83 ? -13.385 7.710 28.704 1.00 89.44 83 GLY A CA 1
ATOM 617 C C . GLY A 1 83 ? -12.689 7.528 27.350 1.00 89.44 83 GLY A C 1
ATOM 618 O O . GLY A 1 83 ? -11.970 8.430 26.929 1.00 89.44 83 GLY A O 1
ATOM 619 N N . LEU A 1 84 ? -12.838 6.374 26.687 1.00 87.94 84 LEU A N 1
ATOM 620 C CA . LEU A 1 84 ? -12.195 6.101 25.403 1.00 87.94 84 LEU A CA 1
ATOM 621 C C . LEU A 1 84 ? -13.134 6.482 24.255 1.00 87.94 84 LEU A C 1
ATOM 623 O O . LEU A 1 84 ? -13.947 5.681 23.802 1.00 87.94 84 LEU A O 1
ATOM 627 N N . ASP A 1 85 ? -12.985 7.714 23.782 1.00 91.44 85 ASP A N 1
ATOM 628 C CA . ASP A 1 85 ? -13.677 8.240 22.608 1.00 91.44 85 ASP A CA 1
ATOM 629 C C . ASP A 1 85 ? -12.643 8.783 21.626 1.00 91.44 85 ASP A C 1
ATOM 631 O O . ASP A 1 85 ? -11.821 9.632 21.981 1.00 91.44 85 ASP A O 1
ATOM 635 N N . GLY A 1 86 ? -12.631 8.265 20.402 1.00 89.56 86 GLY A N 1
ATOM 636 C CA . GLY A 1 86 ? -11.651 8.693 19.416 1.00 89.56 86 GLY A CA 1
ATOM 637 C C . GLY A 1 86 ? -11.331 7.657 18.356 1.00 89.56 86 GLY A C 1
ATOM 638 O O . GLY A 1 86 ? -12.031 6.664 18.163 1.00 89.56 86 GLY A O 1
ATOM 639 N N . ILE A 1 87 ? -10.252 7.929 17.626 1.00 92.00 87 ILE A N 1
ATOM 640 C CA . ILE A 1 87 ? -9.854 7.162 16.451 1.00 92.00 87 ILE A CA 1
ATOM 641 C C . ILE A 1 87 ? -8.392 6.746 16.604 1.00 92.00 87 ILE A C 1
ATOM 643 O O . ILE A 1 87 ? -7.505 7.589 16.728 1.00 92.00 87 ILE A O 1
ATOM 647 N N . PHE A 1 88 ? -8.142 5.442 16.558 1.00 90.94 88 PHE A N 1
ATOM 648 C CA . PHE A 1 88 ? -6.809 4.869 16.439 1.00 90.94 88 PHE A CA 1
ATOM 649 C C . PHE A 1 88 ? -6.520 4.561 14.970 1.00 90.94 88 PHE A C 1
ATOM 651 O O . PHE A 1 88 ? -7.267 3.823 14.330 1.00 90.94 88 PHE A O 1
ATOM 658 N N . ILE A 1 89 ? -5.437 5.129 14.437 1.00 91.94 89 ILE A N 1
ATOM 659 C CA . ILE A 1 89 ? -5.037 4.969 13.036 1.00 91.94 89 ILE A CA 1
ATOM 660 C C . ILE A 1 89 ? -3.627 4.399 12.990 1.00 91.94 89 ILE A C 1
ATOM 662 O O . ILE A 1 89 ? -2.718 4.909 13.645 1.00 91.94 89 ILE A O 1
ATOM 666 N N . ARG A 1 90 ? -3.430 3.372 12.165 1.00 92.06 90 ARG A N 1
ATOM 667 C CA . ARG A 1 90 ? -2.120 2.802 11.859 1.00 92.06 90 ARG A CA 1
ATOM 668 C C . ARG A 1 90 ? -1.936 2.718 10.351 1.00 92.06 90 ARG A C 1
ATOM 670 O O . ARG A 1 90 ? -2.809 2.218 9.653 1.00 92.06 90 ARG A O 1
ATOM 677 N N . ASN A 1 91 ? -0.778 3.160 9.870 1.00 88.50 91 ASN A N 1
ATOM 678 C CA . ASN A 1 91 ? -0.360 2.959 8.485 1.00 88.50 91 ASN A CA 1
ATOM 679 C C . ASN A 1 91 ? 0.501 1.695 8.361 1.00 88.50 91 ASN A C 1
ATOM 681 O O . ASN A 1 91 ? 1.293 1.389 9.260 1.00 88.50 91 ASN A O 1
ATOM 685 N N . GLY A 1 92 ? 0.363 0.987 7.245 1.00 88.19 92 GLY A N 1
ATOM 686 C CA . GLY A 1 92 ? 1.174 -0.168 6.895 1.00 88.19 92 GLY A CA 1
ATOM 687 C C . GLY A 1 92 ? 1.341 -0.318 5.380 1.00 88.19 92 GLY A C 1
ATOM 688 O O . GLY A 1 92 ? 0.512 0.174 4.615 1.00 88.19 92 GLY A O 1
ATOM 689 N N . PRO A 1 93 ? 2.418 -0.979 4.935 1.00 90.19 93 PRO A N 1
ATOM 690 C CA . PRO A 1 93 ? 2.588 -1.348 3.539 1.00 90.19 93 PRO A CA 1
ATOM 691 C C . PRO A 1 93 ? 1.668 -2.529 3.201 1.00 90.19 93 PRO A C 1
ATOM 693 O O . PRO A 1 93 ? 1.743 -3.576 3.842 1.00 90.19 93 PRO A O 1
ATOM 696 N N . ASN A 1 94 ? 0.825 -2.376 2.184 1.00 91.75 94 ASN A N 1
ATOM 697 C CA . ASN A 1 94 ? -0.004 -3.446 1.637 1.00 91.75 94 ASN A CA 1
ATOM 698 C C . ASN A 1 94 ? 0.078 -3.407 0.102 1.00 91.75 94 ASN A C 1
ATOM 700 O O . ASN A 1 94 ? -0.471 -2.486 -0.515 1.00 91.75 94 ASN A O 1
ATOM 704 N N . PRO A 1 95 ? 0.783 -4.350 -0.543 1.00 90.56 95 PRO A N 1
ATOM 705 C CA . PRO A 1 95 ? 0.838 -4.398 -1.997 1.00 90.56 95 PRO A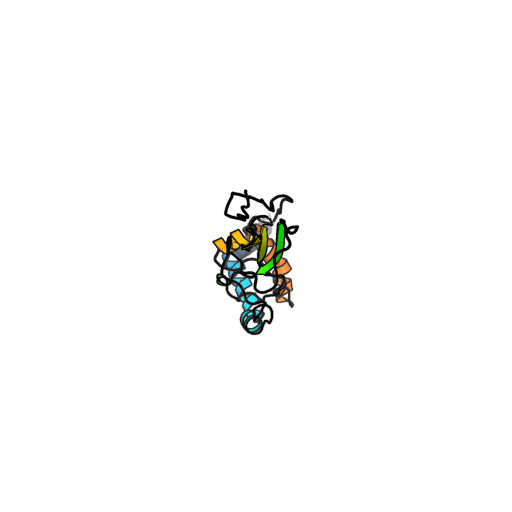 CA 1
ATOM 706 C C . PRO A 1 95 ? -0.538 -4.772 -2.556 1.00 90.56 95 PRO A C 1
ATOM 708 O O . PRO A 1 95 ? -1.271 -5.555 -1.957 1.00 90.56 95 PRO A O 1
ATOM 711 N N . ILE A 1 96 ? -0.890 -4.217 -3.714 1.00 89.69 96 ILE A N 1
ATOM 712 C CA . ILE A 1 96 ? -2.155 -4.533 -4.387 1.00 89.69 96 ILE A CA 1
ATOM 713 C C . ILE A 1 96 ? -2.068 -5.970 -4.933 1.00 89.69 96 ILE A C 1
ATOM 715 O O . ILE A 1 96 ? -1.239 -6.210 -5.818 1.00 89.69 96 ILE A O 1
ATOM 719 N N . PRO A 1 97 ? -2.903 -6.920 -4.462 1.00 85.31 97 PRO A N 1
ATOM 720 C CA . PRO A 1 97 ? -2.787 -8.329 -4.854 1.00 85.31 97 PRO A CA 1
ATOM 721 C C . PRO A 1 97 ? -2.906 -8.547 -6.371 1.00 85.31 97 PRO A C 1
ATOM 723 O O . PRO A 1 97 ? -2.203 -9.377 -6.943 1.00 85.31 97 PRO A O 1
ATOM 726 N N . GLU A 1 98 ? -3.752 -7.751 -7.031 1.00 83.88 98 GLU A N 1
ATOM 727 C CA . GLU A 1 98 ? -4.041 -7.825 -8.470 1.00 83.88 98 GLU A CA 1
ATOM 728 C C . GLU A 1 98 ? -2.820 -7.535 -9.356 1.00 83.88 98 GLU A C 1
ATOM 730 O O . GLU A 1 98 ? -2.728 -8.040 -10.472 1.00 83.88 98 GLU A O 1
ATOM 735 N N . HIS A 1 99 ? -1.851 -6.752 -8.870 1.00 83.06 99 HIS A N 1
ATOM 736 C CA . HIS A 1 99 ? -0.674 -6.376 -9.659 1.00 83.06 99 HIS A CA 1
ATOM 737 C C . HIS A 1 99 ? 0.325 -7.531 -9.833 1.00 83.06 99 HIS A C 1
ATOM 739 O O . HIS A 1 99 ? 1.192 -7.473 -10.712 1.00 83.06 99 HIS A O 1
ATOM 745 N N . GLY A 1 100 ? 0.191 -8.586 -9.025 1.00 68.62 100 GLY A N 1
ATOM 746 C CA . GLY A 1 100 ? 1.056 -9.756 -9.043 1.00 68.62 100 GLY A CA 1
ATOM 747 C C . GLY A 1 100 ? 2.487 -9.486 -8.565 1.00 68.62 100 GLY A C 1
ATOM 748 O O . GLY A 1 100 ? 2.963 -8.357 -8.453 1.00 68.62 100 GLY A O 1
ATOM 749 N N . ASN A 1 101 ? 3.218 -10.571 -8.321 1.00 70.31 101 ASN A N 1
ATOM 750 C CA . ASN A 1 101 ? 4.566 -10.549 -7.747 1.00 70.31 101 ASN A CA 1
ATOM 751 C C . ASN A 1 101 ? 5.674 -10.515 -8.817 1.00 70.31 101 ASN A C 1
ATOM 753 O O . ASN A 1 101 ? 6.688 -11.202 -8.690 1.00 70.31 101 ASN A O 1
ATOM 757 N N . LYS A 1 102 ? 5.486 -9.737 -9.890 1.00 78.56 102 LYS A N 1
ATOM 758 C CA . LYS A 1 102 ? 6.420 -9.700 -11.035 1.00 78.56 102 LYS A CA 1
ATOM 759 C C . LYS A 1 102 ? 7.700 -8.906 -10.759 1.00 78.56 102 LYS A C 1
ATOM 761 O O . LYS A 1 102 ? 8.719 -9.139 -11.400 1.00 78.56 102 LYS A O 1
ATOM 766 N N . LYS A 1 103 ? 7.644 -7.982 -9.798 1.00 85.81 103 LYS A N 1
ATOM 767 C CA . LYS A 1 103 ? 8.759 -7.127 -9.370 1.00 85.81 103 LYS A CA 1
ATOM 768 C C . LYS A 1 103 ? 9.265 -7.556 -8.012 1.00 85.81 103 LYS A C 1
ATOM 770 O O . LYS A 1 103 ? 8.468 -7.916 -7.152 1.00 85.81 103 LYS A O 1
ATOM 775 N N . ARG A 1 104 ? 10.578 -7.508 -7.799 1.00 87.94 104 ARG A N 1
ATOM 776 C CA . ARG A 1 104 ? 11.191 -7.966 -6.549 1.00 87.94 104 ARG A CA 1
ATOM 777 C C . ARG A 1 104 ? 10.698 -7.120 -5.369 1.00 87.94 104 ARG A C 1
ATOM 779 O O . ARG A 1 104 ? 10.925 -5.917 -5.351 1.00 87.94 104 ARG A O 1
ATOM 786 N N . TYR A 1 105 ? 10.044 -7.750 -4.393 1.00 88.69 105 TYR A N 1
ATOM 787 C CA . TYR A 1 105 ? 9.324 -7.040 -3.336 1.00 88.69 105 TYR A CA 1
ATOM 788 C C . TYR A 1 105 ? 10.137 -6.895 -2.044 1.00 88.69 105 TYR A C 1
ATOM 790 O O . TYR A 1 105 ? 10.687 -7.862 -1.510 1.00 88.69 105 TYR A O 1
ATOM 798 N N . HIS A 1 106 ? 10.155 -5.693 -1.484 1.00 89.50 106 HIS A N 1
ATOM 799 C CA . HIS A 1 106 ? 10.567 -5.427 -0.112 1.00 89.50 106 HIS A CA 1
ATOM 800 C C . HIS A 1 106 ? 9.368 -4.919 0.696 1.00 89.50 106 HIS A C 1
ATOM 802 O O . HIS A 1 106 ? 8.482 -4.269 0.153 1.00 89.50 106 HIS A O 1
ATOM 808 N N . TRP A 1 107 ? 9.346 -5.138 2.013 1.00 85.12 107 TRP A N 1
ATOM 809 C CA . TRP A 1 107 ? 8.244 -4.667 2.868 1.00 85.12 107 TRP A CA 1
ATOM 810 C C . TRP A 1 107 ? 8.009 -3.143 2.834 1.00 85.12 107 TRP A C 1
ATOM 812 O O . TRP A 1 107 ? 6.963 -2.691 3.266 1.00 85.12 107 TRP A O 1
ATOM 822 N N . PHE A 1 108 ? 8.940 -2.342 2.303 1.00 86.50 108 PHE A N 1
ATOM 823 C CA . PHE A 1 108 ? 8.775 -0.892 2.133 1.00 86.50 108 PHE A CA 1
ATOM 824 C C . PHE A 1 108 ? 8.175 -0.502 0.775 1.00 86.50 108 PHE A C 1
ATOM 826 O O . PHE A 1 108 ? 7.929 0.678 0.542 1.00 86.50 108 PHE A O 1
ATOM 833 N N . ASP A 1 109 ? 7.934 -1.469 -0.113 1.00 88.62 109 ASP A N 1
ATOM 834 C CA . ASP A 1 109 ? 7.479 -1.211 -1.484 1.00 88.62 109 ASP A CA 1
ATOM 835 C C . ASP A 1 109 ? 5.961 -1.195 -1.630 1.00 88.62 109 ASP A C 1
ATOM 837 O O . ASP A 1 109 ? 5.456 -0.685 -2.636 1.00 88.62 109 ASP A O 1
ATOM 841 N N . GLY A 1 110 ? 5.252 -1.758 -0.646 1.00 87.62 110 GLY A N 1
ATOM 842 C CA . GLY A 1 110 ? 3.798 -1.826 -0.621 1.00 87.62 110 GLY A CA 1
ATOM 843 C C . GLY A 1 110 ? 3.150 -0.443 -0.601 1.00 87.62 110 GLY A C 1
ATOM 844 O O . GLY A 1 110 ? 3.695 0.525 -0.065 1.00 87.62 110 GLY A O 1
ATOM 845 N N . HIS A 1 111 ? 1.956 -0.354 -1.181 1.00 91.00 111 HIS A N 1
ATOM 846 C CA . HIS A 1 111 ? 1.143 0.855 -1.137 1.00 91.00 111 HIS A CA 1
ATOM 847 C C . HIS A 1 111 ? 0.723 1.147 0.300 1.00 91.00 111 HIS A C 1
ATOM 849 O O . HIS A 1 111 ? 0.530 0.234 1.100 1.00 91.00 111 HIS A O 1
ATOM 855 N N . GLY A 1 112 ? 0.585 2.426 0.641 1.00 90.62 112 GLY A N 1
ATOM 856 C CA . GLY A 1 112 ? 0.125 2.794 1.973 1.00 90.62 112 GLY A CA 1
ATOM 857 C C . GLY A 1 112 ? -1.318 2.342 2.186 1.00 90.62 112 GLY A C 1
ATOM 858 O O . GLY A 1 112 ? -2.185 2.632 1.361 1.00 90.62 112 GLY A O 1
ATOM 859 N N . TYR A 1 113 ? -1.563 1.639 3.282 1.00 91.62 113 TYR A N 1
ATOM 860 C CA . TYR A 1 113 ? -2.857 1.086 3.651 1.00 91.62 113 TYR A CA 1
ATOM 861 C C . TYR A 1 113 ? -3.129 1.419 5.113 1.00 91.62 113 TYR A C 1
ATOM 863 O O . TYR A 1 113 ? -2.306 1.155 5.997 1.00 91.62 113 TYR A O 1
ATOM 871 N N . LEU A 1 114 ? -4.259 2.077 5.361 1.00 92.25 114 LEU A N 1
ATOM 872 C CA . LEU A 1 114 ? -4.626 2.518 6.697 1.00 92.25 114 LEU A CA 1
ATOM 873 C C . LEU A 1 114 ? -5.543 1.505 7.357 1.00 92.25 114 LEU A C 1
ATOM 875 O O . LEU A 1 114 ? -6.479 0.999 6.750 1.00 92.25 114 LEU A O 1
ATOM 879 N N . HIS A 1 115 ? -5.297 1.297 8.641 1.00 92.19 115 HIS A N 1
ATOM 880 C CA . HIS A 1 115 ? -6.174 0.596 9.558 1.00 92.19 115 HIS A CA 1
ATOM 881 C C . HIS A 1 115 ? -6.720 1.616 10.545 1.00 92.19 115 HIS A C 1
ATOM 883 O O . HIS A 1 115 ? -5.949 2.328 11.193 1.00 92.19 115 HIS A O 1
ATOM 889 N N . VAL A 1 116 ? -8.039 1.688 10.657 1.00 93.69 116 VAL A N 1
ATOM 890 C CA . VAL A 1 116 ? -8.741 2.659 11.489 1.00 93.69 116 VAL A CA 1
ATOM 891 C C . VAL A 1 116 ? -9.669 1.922 12.433 1.00 93.69 116 VAL A C 1
ATOM 893 O O . VAL A 1 116 ? -10.541 1.178 11.996 1.00 93.69 116 VAL A O 1
ATOM 896 N N . VAL A 1 117 ? -9.498 2.156 13.729 1.00 93.75 117 VAL A N 1
ATOM 897 C CA . VAL A 1 117 ? -10.433 1.721 14.766 1.00 93.75 117 VAL A CA 1
ATOM 898 C C . VAL A 1 117 ? -11.036 2.963 15.394 1.00 93.75 117 VAL A C 1
ATOM 900 O O . VAL A 1 117 ? -10.323 3.771 15.988 1.00 93.75 117 VAL A O 1
ATOM 903 N N . LYS A 1 118 ? -12.347 3.129 15.259 1.00 92.69 118 LYS A N 1
ATOM 904 C CA . LYS A 1 118 ? -13.090 4.200 15.917 1.00 92.69 118 LYS A CA 1
ATOM 905 C C . LYS A 1 118 ? -13.805 3.637 17.134 1.00 92.69 118 LYS A C 1
ATOM 907 O O . LYS A 1 118 ? -14.576 2.691 16.999 1.00 92.69 118 LYS A O 1
ATOM 912 N N . PHE A 1 119 ? -13.571 4.258 18.280 1.00 92.38 119 PHE A N 1
ATOM 913 C CA . PHE A 1 119 ? -14.251 3.985 19.538 1.00 92.38 119 PHE A CA 1
ATOM 914 C C . PHE A 1 119 ? -15.358 5.013 19.747 1.00 92.38 119 PHE A C 1
ATOM 916 O O . PHE A 1 119 ? -15.158 6.194 19.468 1.00 92.38 119 PHE A O 1
ATOM 923 N N . ASP A 1 120 ? -16.511 4.557 20.223 1.00 90.00 120 ASP A N 1
ATOM 924 C CA . ASP A 1 120 ? -17.627 5.407 20.623 1.00 90.00 120 ASP A CA 1
ATOM 925 C C . ASP A 1 120 ? -17.933 5.158 22.102 1.00 90.00 120 ASP A C 1
ATOM 927 O O . ASP A 1 120 ? -18.403 4.084 22.491 1.00 90.00 120 ASP A O 1
ATOM 931 N N . SER A 1 121 ? -17.660 6.176 22.919 1.00 86.00 121 SER A N 1
ATOM 932 C CA . SER A 1 121 ? -17.865 6.142 24.368 1.00 86.00 121 SER A CA 1
ATOM 933 C C . SER A 1 121 ? -19.335 5.991 24.766 1.00 86.00 121 SER A C 1
ATOM 935 O O . SER A 1 121 ? -19.635 5.328 25.758 1.00 86.00 121 SER A O 1
ATOM 937 N N . LYS A 1 122 ? -20.267 6.560 23.987 1.00 85.19 122 LYS A N 1
ATOM 938 C CA . LYS A 1 122 ? -21.702 6.585 24.310 1.00 85.19 122 LYS A CA 1
ATOM 939 C C . LYS A 1 122 ? -22.354 5.237 24.072 1.00 85.19 122 LYS A C 1
ATOM 941 O O . LYS A 1 122 ? -23.176 4.802 24.871 1.00 85.19 122 LYS A O 1
ATOM 946 N N . SER A 1 123 ? -22.012 4.602 22.955 1.00 86.06 123 SER A N 1
ATOM 947 C CA . SER A 1 123 ? -22.535 3.281 22.607 1.00 86.06 123 SER A CA 1
ATOM 948 C C . SER A 1 123 ? -21.679 2.137 23.157 1.00 86.06 123 SER A C 1
ATOM 950 O O . SER A 1 123 ? -22.101 0.987 23.081 1.00 86.06 123 SER A O 1
ATOM 952 N N . GLN A 1 124 ? -20.498 2.436 23.718 1.00 87.50 124 GLN A N 1
ATOM 953 C CA . GLN A 1 124 ? -19.489 1.451 24.128 1.00 87.50 124 GLN A CA 1
ATOM 954 C C . GLN A 1 124 ? -19.184 0.443 23.009 1.00 87.50 124 GLN A C 1
ATOM 956 O O . GLN A 1 124 ? -18.991 -0.748 23.258 1.00 87.50 124 GLN A O 1
ATOM 961 N N . THR A 1 125 ? -19.146 0.926 21.764 1.00 90.62 125 THR A N 1
ATOM 962 C CA . THR A 1 125 ? -18.843 0.116 20.578 1.00 90.62 125 THR A CA 1
ATOM 963 C C . THR A 1 125 ? -17.539 0.551 19.921 1.00 90.62 125 THR A C 1
ATOM 965 O O . THR A 1 125 ? -17.029 1.651 20.148 1.00 90.62 125 THR A O 1
ATOM 968 N N . ALA A 1 126 ? -16.985 -0.337 19.097 1.00 92.56 126 ALA A N 1
ATOM 969 C CA . ALA A 1 126 ? -15.869 -0.023 18.223 1.00 92.56 126 ALA A CA 1
ATOM 970 C C . ALA A 1 126 ? -16.199 -0.440 16.788 1.00 92.56 126 ALA A C 1
ATOM 972 O O . ALA A 1 126 ? -16.856 -1.455 16.561 1.00 92.56 126 ALA A O 1
ATOM 973 N N . SER A 1 127 ? -15.714 0.336 15.826 1.00 93.19 127 SER A N 1
ATOM 974 C CA . SER A 1 127 ? -15.826 0.042 14.398 1.00 93.19 127 SER A CA 1
ATOM 975 C C . SER A 1 127 ? -14.446 0.022 13.756 1.00 93.19 127 SER A C 1
ATOM 977 O O . SER A 1 127 ? -13.558 0.779 14.152 1.00 93.19 127 SER A O 1
ATOM 979 N N . TYR A 1 128 ? -14.265 -0.843 12.767 1.00 94.00 128 TYR A N 1
ATOM 980 C CA . TYR A 1 128 ? -13.038 -1.007 12.008 1.00 94.00 128 TYR A CA 1
ATOM 981 C C . TYR A 1 128 ? -13.244 -0.603 10.553 1.00 94.00 128 TYR A C 1
ATOM 983 O O . TYR A 1 128 ? -14.248 -0.937 9.927 1.00 94.00 128 TYR A O 1
ATOM 991 N N . SER A 1 129 ? -12.288 0.132 10.006 1.00 92.88 129 SER A N 1
ATOM 992 C CA . SER A 1 129 ? -12.218 0.450 8.583 1.00 92.88 129 SER A CA 1
ATOM 993 C C . SER A 1 129 ? -10.784 0.297 8.105 1.00 92.88 129 SER A C 1
ATOM 995 O O . SER A 1 129 ? -9.843 0.575 8.851 1.00 92.88 129 SER A O 1
ATOM 997 N N . SER A 1 130 ? -10.602 -0.131 6.867 1.00 92.69 130 SER A N 1
ATOM 998 C CA . SER A 1 130 ? -9.292 -0.215 6.252 1.00 92.69 130 SER A CA 1
ATOM 999 C C . SER A 1 130 ? -9.344 -0.023 4.747 1.00 92.69 130 SER A C 1
ATOM 1001 O O . SER A 1 130 ? -10.312 -0.416 4.104 1.00 92.69 130 SER A O 1
ATOM 1003 N N . GLY A 1 131 ? -8.302 0.587 4.191 1.00 92.12 131 GLY A N 1
ATOM 1004 C CA . GLY A 1 131 ? -8.247 0.883 2.763 1.00 92.12 131 GLY A CA 1
ATOM 1005 C C . GLY A 1 131 ? -6.921 1.483 2.317 1.00 92.12 131 GLY A C 1
ATOM 1006 O O . GLY A 1 131 ? -6.113 1.941 3.136 1.00 92.12 131 GLY A O 1
ATOM 1007 N N . TRP A 1 132 ? -6.696 1.477 1.006 1.00 91.25 132 TRP A N 1
ATOM 1008 C CA . TRP A 1 132 ? -5.505 2.045 0.390 1.00 91.25 132 TRP A CA 1
ATOM 1009 C C . TRP A 1 132 ? -5.565 3.573 0.353 1.00 91.25 132 TRP A C 1
ATOM 1011 O O . TRP A 1 132 ? -6.576 4.197 0.018 1.00 91.25 132 TRP A O 1
ATOM 1021 N N . LEU A 1 133 ? -4.422 4.194 0.635 1.00 89.31 133 LEU A N 1
ATOM 1022 C CA . LEU A 1 133 ? -4.207 5.612 0.388 1.00 89.31 133 LEU A CA 1
ATOM 1023 C C . LEU A 1 133 ? -4.179 5.850 -1.125 1.00 89.31 133 LEU A C 1
ATOM 1025 O O . LEU A 1 133 ? -3.303 5.326 -1.819 1.00 89.31 133 LEU A O 1
ATOM 1029 N N . GLN A 1 134 ? -5.077 6.707 -1.617 1.00 86.94 134 GLN A N 1
ATOM 1030 C CA . GLN A 1 134 ? -5.180 7.097 -3.031 1.00 86.94 134 GLN A CA 1
ATOM 1031 C C . GLN A 1 134 ? -4.055 8.065 -3.448 1.00 86.94 134 GLN A C 1
ATOM 1033 O O . GLN A 1 134 ? -4.275 9.163 -3.955 1.00 86.94 134 GLN A O 1
ATOM 1038 N N . THR A 1 135 ? -2.810 7.663 -3.195 1.00 85.69 135 THR A N 1
ATOM 1039 C CA . THR A 1 135 ? -1.613 8.402 -3.602 1.00 85.69 135 THR A CA 1
ATOM 1040 C C . THR A 1 135 ? -1.530 8.494 -5.130 1.00 85.69 135 THR A C 1
ATOM 1042 O O . THR A 1 135 ? -2.038 7.608 -5.820 1.00 85.69 135 THR A O 1
ATOM 1045 N N . PRO A 1 136 ? -0.825 9.493 -5.697 1.00 87.69 136 PRO A N 1
ATOM 1046 C CA . PRO A 1 136 ? -0.643 9.580 -7.147 1.00 87.69 136 PRO A CA 1
ATOM 1047 C C . PRO A 1 136 ? -0.067 8.294 -7.758 1.00 87.69 136 PRO A C 1
ATOM 1049 O O . PRO A 1 136 ? -0.535 7.839 -8.798 1.00 87.69 136 PRO A O 1
ATOM 1052 N N . ARG A 1 137 ? 0.881 7.650 -7.060 1.00 88.00 137 ARG A N 1
ATOM 1053 C CA . ARG A 1 137 ? 1.409 6.329 -7.430 1.00 88.00 137 ARG A CA 1
ATOM 1054 C C . ARG A 1 137 ? 0.317 5.258 -7.445 1.00 88.00 137 ARG A C 1
ATOM 1056 O O . ARG A 1 137 ? 0.217 4.527 -8.424 1.00 88.00 137 ARG A O 1
ATOM 1063 N N . TYR A 1 138 ? -0.476 5.165 -6.376 1.00 89.38 138 TYR A N 1
ATOM 1064 C CA . TYR A 1 138 ? -1.565 4.192 -6.271 1.00 89.38 138 TYR A CA 1
ATOM 1065 C C . TYR A 1 138 ? -2.563 4.356 -7.420 1.00 89.38 138 TYR A C 1
ATOM 1067 O O . TYR A 1 138 ? -2.821 3.394 -8.136 1.00 89.38 138 TYR A O 1
ATOM 1075 N N . ASN A 1 139 ? -3.050 5.576 -7.657 1.00 90.00 139 ASN A N 1
ATOM 1076 C CA . ASN A 1 139 ? -4.023 5.859 -8.715 1.00 90.00 139 ASN A CA 1
ATOM 10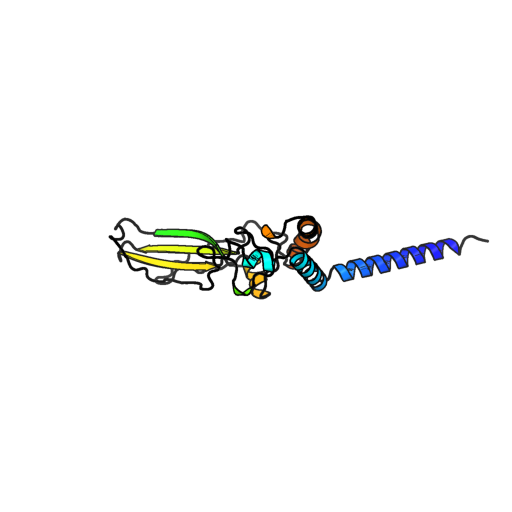77 C C . ASN A 1 139 ? -3.467 5.520 -10.104 1.00 90.00 139 ASN A C 1
ATOM 1079 O O . ASN A 1 139 ? -4.164 4.922 -10.921 1.00 90.00 139 ASN A O 1
ATOM 1083 N N . TYR A 1 140 ? -2.200 5.860 -10.356 1.00 89.56 140 TYR A N 1
ATOM 1084 C CA . TYR A 1 140 ? -1.537 5.580 -11.626 1.00 89.56 140 TYR A CA 1
ATOM 1085 C C . TYR A 1 140 ? -1.385 4.074 -11.878 1.00 89.56 140 TYR A C 1
ATOM 1087 O O . TYR A 1 140 ? -1.738 3.579 -12.945 1.00 89.56 140 TYR A O 1
ATOM 1095 N N . GLU A 1 141 ? -0.906 3.319 -10.887 1.00 90.56 141 GLU A N 1
ATOM 1096 C CA . GLU A 1 141 ? -0.717 1.869 -11.018 1.00 90.56 141 GLU A CA 1
ATOM 1097 C C . GLU A 1 141 ? -2.051 1.114 -11.074 1.00 90.56 141 GLU A C 1
ATOM 1099 O O . GLU A 1 141 ? -2.181 0.186 -11.870 1.00 90.56 141 GLU A O 1
ATOM 1104 N N . ARG A 1 142 ? -3.071 1.553 -10.321 1.00 89.50 142 ARG A N 1
ATOM 1105 C CA . ARG A 1 142 ? -4.437 1.010 -10.417 1.00 89.50 142 ARG A CA 1
ATOM 1106 C C . ARG A 1 142 ? -5.034 1.218 -11.806 1.00 89.50 142 ARG A C 1
ATOM 1108 O O . ARG A 1 142 ? -5.653 0.300 -12.329 1.00 89.50 142 ARG A O 1
ATOM 1115 N N . ALA A 1 143 ? -4.828 2.385 -12.420 1.00 90.19 143 ALA A N 1
ATOM 1116 C CA . ALA A 1 143 ? -5.285 2.652 -13.785 1.00 90.19 143 ALA A CA 1
ATOM 1117 C C . ALA A 1 143 ? -4.547 1.797 -14.833 1.00 90.19 143 ALA A C 1
ATOM 1119 O O . ALA A 1 143 ? -5.132 1.416 -15.844 1.00 90.19 143 ALA A O 1
ATOM 1120 N N . LEU A 1 144 ? -3.273 1.474 -14.587 1.00 88.38 144 LEU A N 1
ATOM 1121 C CA . LEU A 1 144 ? -2.474 0.592 -15.443 1.00 88.38 144 LEU A CA 1
ATOM 1122 C C . LEU A 1 144 ? -2.735 -0.907 -15.218 1.00 88.38 144 LEU A C 1
ATOM 1124 O O . LEU A 1 144 ? -2.340 -1.719 -16.058 1.00 88.38 144 LEU A O 1
ATOM 1128 N N . GLY A 1 145 ? -3.332 -1.288 -14.087 1.00 88.75 145 GLY A N 1
ATOM 1129 C CA . GLY A 1 145 ? -3.580 -2.680 -13.702 1.00 88.75 145 GLY A CA 1
ATOM 1130 C C . GLY A 1 145 ? -2.319 -3.486 -13.364 1.00 88.75 145 GLY A C 1
ATOM 1131 O O . GLY A 1 145 ? -2.368 -4.714 -13.330 1.00 88.75 145 GLY A O 1
ATOM 1132 N N . HIS A 1 146 ? -1.172 -2.834 -13.161 1.00 86.56 146 HIS A N 1
ATOM 1133 C CA . HIS A 1 146 ? 0.076 -3.492 -12.771 1.00 86.56 146 HIS A CA 1
ATOM 1134 C C . HIS A 1 146 ? 1.033 -2.525 -12.065 1.00 86.56 146 HI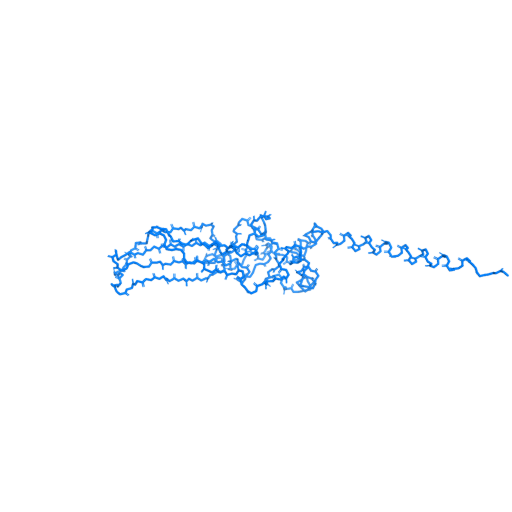S A C 1
ATOM 1136 O O . HIS A 1 146 ? 0.951 -1.306 -12.218 1.00 86.56 146 HIS A O 1
ATOM 1142 N N . ALA A 1 147 ? 1.989 -3.083 -11.315 1.00 88.62 147 ALA A N 1
ATOM 1143 C CA . ALA A 1 147 ? 3.053 -2.306 -10.689 1.00 88.62 147 ALA A CA 1
ATOM 1144 C C . ALA A 1 147 ? 3.967 -1.678 -11.757 1.00 88.62 147 ALA A C 1
ATOM 1146 O O . ALA A 1 147 ? 4.543 -2.380 -12.592 1.00 88.62 147 ALA A O 1
ATOM 1147 N N . TYR A 1 148 ? 4.116 -0.355 -11.715 1.00 88.50 148 TYR A N 1
ATOM 1148 C CA . TYR A 1 148 ? 4.847 0.427 -12.706 1.00 88.50 148 TYR A CA 1
ATOM 1149 C C . TYR A 1 148 ? 6.132 1.014 -12.132 1.00 88.50 148 TYR A C 1
ATOM 1151 O O . TYR A 1 148 ? 7.165 0.968 -12.799 1.00 88.50 148 TYR A O 1
ATOM 1159 N N . PHE A 1 149 ? 6.116 1.547 -10.913 1.00 88.94 149 PHE A N 1
ATOM 1160 C CA . PHE A 1 149 ? 7.292 2.187 -10.323 1.00 88.94 149 PHE A CA 1
ATOM 1161 C C . PHE A 1 149 ? 8.285 1.161 -9.776 1.00 88.94 149 PHE A C 1
ATOM 1163 O O . PHE A 1 149 ? 7.928 0.025 -9.476 1.00 88.94 149 PHE A O 1
ATOM 1170 N N . ILE A 1 150 ? 9.547 1.581 -9.673 1.00 89.00 150 ILE A N 1
ATOM 1171 C CA . ILE A 1 150 ? 10.625 0.739 -9.152 1.00 89.00 150 ILE A CA 1
ATOM 1172 C C . ILE A 1 150 ? 10.605 0.791 -7.622 1.00 89.00 150 ILE A C 1
ATOM 1174 O O . ILE A 1 150 ? 10.620 1.878 -7.037 1.00 89.00 150 ILE A O 1
ATOM 1178 N N . GLY A 1 151 ? 10.573 -0.381 -6.990 1.00 87.88 151 GLY A N 1
ATOM 1179 C CA . GLY A 1 151 ? 10.657 -0.552 -5.541 1.00 87.88 151 GLY A CA 1
ATOM 1180 C C . GLY A 1 151 ? 12.093 -0.621 -5.010 1.00 87.88 151 GLY A C 1
ATOM 1181 O O . GLY A 1 151 ? 13.053 -0.862 -5.741 1.00 87.88 151 GLY A O 1
ATOM 1182 N N . VAL A 1 152 ? 12.237 -0.469 -3.697 1.00 86.56 152 VAL A N 1
ATOM 1183 C CA . VAL A 1 152 ? 13.475 -0.691 -2.942 1.00 86.56 152 VAL A CA 1
ATOM 1184 C C . VAL A 1 152 ? 13.998 -2.111 -3.145 1.00 86.56 152 VAL A C 1
ATOM 1186 O O . VAL A 1 152 ? 15.205 -2.301 -3.288 1.00 86.56 152 VAL A O 1
ATOM 1189 N N . GLY A 1 153 ? 13.110 -3.106 -3.218 1.00 85.38 153 GLY A N 1
ATOM 1190 C CA . GLY A 1 153 ? 13.478 -4.500 -3.461 1.00 85.38 153 GLY A CA 1
ATOM 1191 C C . GLY A 1 153 ? 14.187 -4.738 -4.797 1.00 85.38 153 GLY A C 1
ATOM 1192 O O . GLY A 1 153 ? 14.925 -5.714 -4.924 1.00 85.38 153 GLY A O 1
ATOM 1193 N N . GLU A 1 154 ? 14.025 -3.845 -5.776 1.00 88.06 154 GLU A N 1
ATOM 1194 C CA . GLU A 1 154 ? 14.623 -3.954 -7.110 1.00 88.06 154 GLU A CA 1
ATOM 1195 C C . GLU A 1 154 ? 16.021 -3.321 -7.211 1.00 88.06 154 GLU A C 1
ATOM 1197 O O . GLU A 1 154 ? 16.751 -3.611 -8.166 1.00 88.06 154 GLU A O 1
ATOM 1202 N N . TYR A 1 155 ? 16.441 -2.508 -6.234 1.00 87.50 155 TYR A N 1
ATOM 1203 C CA . TYR A 1 155 ? 17.749 -1.835 -6.216 1.00 87.50 155 TYR A CA 1
ATOM 1204 C C . TYR A 1 155 ? 18.894 -2.756 -5.769 1.00 87.50 155 TYR A C 1
ATOM 1206 O O . TYR A 1 155 ? 19.705 -2.411 -4.912 1.00 87.50 155 TYR A O 1
ATOM 1214 N N . ILE A 1 156 ? 18.979 -3.948 -6.362 1.00 84.75 156 ILE A N 1
ATOM 1215 C CA . ILE A 1 156 ? 19.998 -4.949 -6.038 1.00 84.75 156 ILE A CA 1
ATOM 1216 C C . ILE A 1 156 ? 20.848 -5.260 -7.275 1.00 84.75 156 ILE A C 1
ATOM 1218 O O . ILE A 1 156 ? 20.334 -5.576 -8.354 1.00 84.75 156 ILE A O 1
ATOM 1222 N N . GLY A 1 157 ? 22.171 -5.205 -7.089 1.00 86.25 157 GLY A N 1
ATOM 1223 C CA . GLY A 1 157 ? 23.170 -5.518 -8.110 1.00 86.25 157 GLY A CA 1
ATOM 1224 C C . GLY A 1 157 ? 23.245 -4.493 -9.248 1.00 86.25 157 GLY A C 1
ATOM 1225 O O . GLY A 1 157 ? 22.670 -3.407 -9.185 1.00 86.25 157 GLY A O 1
ATOM 1226 N N . LEU A 1 158 ? 23.957 -4.859 -10.318 1.00 86.31 158 LEU A N 1
ATOM 1227 C CA . LEU A 1 158 ? 24.146 -3.990 -11.485 1.00 86.31 158 LEU A CA 1
ATOM 1228 C C . LEU A 1 158 ? 22.817 -3.663 -12.187 1.00 86.31 158 LEU A C 1
ATOM 1230 O O . LEU A 1 158 ? 22.610 -2.528 -12.602 1.00 86.31 158 LEU A O 1
ATOM 1234 N N . ALA A 1 159 ? 21.893 -4.627 -12.264 1.00 85.25 159 ALA A N 1
ATOM 1235 C CA . ALA A 1 159 ? 20.562 -4.412 -12.831 1.00 85.25 159 ALA A CA 1
ATOM 1236 C C . ALA A 1 159 ? 19.768 -3.350 -12.049 1.00 85.25 159 ALA A C 1
ATOM 1238 O O . ALA A 1 159 ? 19.194 -2.450 -12.658 1.00 85.25 159 ALA A O 1
ATOM 1239 N N . GLY A 1 160 ? 19.795 -3.400 -10.712 1.00 86.06 160 GLY A N 1
ATOM 1240 C CA . GLY A 1 160 ? 19.153 -2.397 -9.862 1.00 86.06 160 GLY A CA 1
ATOM 1241 C C . GLY A 1 160 ? 19.756 -1.001 -10.029 1.00 86.06 160 GLY A C 1
ATOM 1242 O O . GLY A 1 160 ? 19.021 -0.019 -10.114 1.00 86.06 160 GLY A O 1
ATOM 1243 N N . LEU A 1 161 ? 21.083 -0.909 -10.165 1.00 87.56 161 LEU A N 1
ATOM 1244 C CA . LEU A 1 161 ? 21.762 0.359 -10.446 1.00 87.56 161 LEU A CA 1
ATOM 1245 C C . LEU A 1 161 ? 21.356 0.934 -11.813 1.00 87.56 161 LEU A C 1
ATOM 1247 O O . LEU A 1 161 ? 21.038 2.118 -11.911 1.00 87.56 161 LEU A O 1
ATOM 1251 N N . LEU A 1 162 ? 21.309 0.105 -12.861 1.00 87.00 162 LEU A N 1
ATOM 1252 C CA . LEU A 1 162 ? 20.864 0.531 -14.193 1.00 87.00 162 LEU A CA 1
ATOM 1253 C C . LEU A 1 162 ? 19.405 1.009 -14.178 1.00 87.00 162 LEU A C 1
ATOM 1255 O O . LEU A 1 162 ? 19.094 2.040 -14.777 1.00 87.00 162 LEU A O 1
ATOM 1259 N N . LYS A 1 163 ? 18.523 0.312 -13.450 1.00 87.50 163 LYS A N 1
ATOM 1260 C CA . LYS A 1 163 ? 17.133 0.737 -13.228 1.00 87.50 163 LYS A CA 1
ATOM 1261 C C . LYS A 1 163 ? 17.061 2.103 -12.547 1.00 87.50 163 LYS A C 1
ATOM 1263 O O . LYS A 1 163 ? 16.334 2.975 -13.020 1.00 87.50 163 LYS A O 1
ATOM 1268 N N . ALA A 1 164 ? 17.831 2.305 -11.479 1.00 86.81 164 ALA A N 1
ATOM 1269 C CA . ALA A 1 164 ? 17.856 3.560 -10.731 1.00 86.81 164 ALA A CA 1
ATOM 1270 C C . ALA A 1 164 ? 18.309 4.749 -11.592 1.00 86.81 164 ALA A C 1
ATOM 1272 O O . ALA A 1 164 ? 17.701 5.813 -11.533 1.00 86.81 164 ALA A O 1
ATOM 1273 N N . VAL A 1 165 ? 19.350 4.563 -12.409 1.00 87.12 165 VAL A N 1
ATOM 1274 C CA . VAL A 1 165 ? 19.945 5.648 -13.205 1.00 87.12 165 VAL A CA 1
ATOM 1275 C C . VAL A 1 165 ? 19.132 5.953 -14.465 1.00 87.12 165 VAL A C 1
ATOM 1277 O O . VAL A 1 165 ? 18.919 7.121 -14.783 1.00 87.12 165 VAL A O 1
ATOM 1280 N N . PHE A 1 166 ? 18.665 4.932 -15.189 1.00 85.38 166 PHE A N 1
ATOM 1281 C CA . PHE A 1 166 ? 18.095 5.123 -16.529 1.00 85.38 166 PHE A CA 1
ATOM 1282 C C . PHE A 1 166 ? 16.572 4.980 -16.602 1.00 85.38 166 PHE A C 1
ATOM 1284 O O . PHE A 1 166 ? 15.956 5.587 -17.478 1.00 85.38 166 PHE A O 1
ATOM 1291 N N . ILE A 1 167 ? 15.956 4.188 -15.718 1.00 86.75 167 ILE A N 1
ATOM 1292 C CA . ILE A 1 167 ? 14.534 3.823 -15.821 1.00 86.75 167 ILE A CA 1
ATOM 1293 C C . ILE A 1 167 ? 13.682 4.607 -14.820 1.00 86.75 167 ILE A C 1
ATOM 1295 O O . ILE A 1 167 ? 12.650 5.154 -15.205 1.00 86.75 167 ILE A O 1
ATOM 1299 N N . ALA A 1 168 ? 14.104 4.705 -13.556 1.00 85.94 168 ALA A N 1
ATOM 1300 C CA . ALA A 1 168 ? 13.321 5.360 -12.505 1.00 85.94 168 ALA A CA 1
ATOM 1301 C C . ALA A 1 168 ? 12.970 6.826 -12.826 1.00 85.94 168 ALA A C 1
ATOM 1303 O O . ALA A 1 168 ? 11.787 7.166 -12.737 1.00 85.94 168 ALA A O 1
ATOM 1304 N N . PRO A 1 169 ? 13.909 7.682 -13.286 1.00 85.81 169 PRO A N 1
ATOM 1305 C CA . PRO A 1 169 ? 13.591 9.075 -13.600 1.00 85.81 169 PRO A CA 1
ATOM 1306 C C . PRO A 1 169 ? 12.598 9.188 -14.761 1.00 85.81 169 PRO A C 1
ATOM 1308 O O . PRO A 1 169 ? 11.614 9.916 -14.662 1.00 85.81 169 PRO A O 1
ATOM 1311 N N . LYS A 1 170 ? 12.799 8.388 -15.819 1.00 86.38 170 LYS A N 1
ATOM 1312 C CA . LYS A 1 170 ? 11.903 8.347 -16.982 1.00 86.38 170 LYS A CA 1
ATOM 1313 C C . LYS A 1 170 ? 10.494 7.908 -16.602 1.00 86.38 170 LYS A C 1
ATOM 1315 O O . LYS A 1 170 ? 9.522 8.483 -17.073 1.00 86.38 170 LYS A O 1
ATOM 1320 N N . LYS A 1 171 ? 10.356 6.903 -15.734 1.00 86.88 171 LYS A N 1
ATOM 1321 C CA . LYS A 1 171 ? 9.042 6.447 -15.263 1.00 86.88 171 LYS A CA 1
ATOM 1322 C C . LYS A 1 171 ? 8.307 7.524 -14.473 1.00 86.88 171 LYS A C 1
ATOM 1324 O O . LYS A 1 171 ? 7.113 7.706 -14.691 1.00 86.88 171 LYS A O 1
ATOM 1329 N N . MET A 1 172 ? 9.012 8.255 -13.608 1.00 85.88 172 MET A N 1
ATOM 1330 C CA . MET A 1 172 ? 8.440 9.400 -12.892 1.00 85.88 172 MET A CA 1
ATOM 1331 C C . MET A 1 172 ? 8.012 10.512 -13.856 1.00 85.88 172 MET A C 1
ATOM 1333 O O . MET A 1 172 ? 6.950 11.101 -13.668 1.00 85.88 172 MET A O 1
ATOM 1337 N N . GLU A 1 173 ? 8.802 10.772 -14.899 1.00 86.50 173 GLU A N 1
ATOM 1338 C CA . GLU A 1 173 ? 8.497 11.754 -15.947 1.00 86.50 173 GLU A CA 1
ATOM 1339 C C . GLU A 1 173 ? 7.263 11.366 -16.765 1.00 86.50 173 GLU A C 1
ATOM 1341 O O . GLU A 1 173 ? 6.330 12.159 -16.866 1.00 86.50 173 GLU A O 1
ATOM 1346 N N . PHE A 1 174 ? 7.193 10.129 -17.264 1.00 84.75 174 PHE A N 1
ATOM 1347 C CA . PHE A 1 174 ? 6.036 9.633 -18.019 1.00 84.75 174 PHE A CA 1
ATOM 1348 C C . PHE A 1 174 ? 4.755 9.564 -17.188 1.00 84.75 174 PHE A C 1
ATOM 1350 O O . PHE A 1 174 ? 3.663 9.721 -17.730 1.00 84.75 174 PHE A O 1
ATOM 1357 N N . ALA A 1 175 ? 4.876 9.340 -15.881 1.00 83.38 175 ALA A N 1
ATOM 1358 C CA . ALA A 1 175 ? 3.737 9.389 -14.976 1.00 83.38 175 ALA A CA 1
ATOM 1359 C C . ALA A 1 175 ? 3.328 10.821 -14.587 1.00 83.38 175 ALA A C 1
ATOM 1361 O O . ALA A 1 175 ? 2.328 10.998 -13.898 1.00 83.38 175 ALA A O 1
ATOM 1362 N N . GLY A 1 176 ? 4.095 11.842 -14.987 1.00 83.44 176 GLY A N 1
ATOM 1363 C CA . GLY A 1 176 ? 3.855 13.230 -14.590 1.00 83.44 176 GLY A CA 1
ATOM 1364 C C . GLY A 1 176 ? 4.090 13.493 -13.097 1.00 83.44 176 GLY A C 1
ATOM 1365 O O . GLY A 1 176 ? 3.582 14.475 -12.565 1.00 83.44 176 GLY A O 1
ATOM 1366 N N . LEU A 1 177 ? 4.852 12.634 -12.408 1.00 82.38 177 LEU A N 1
ATOM 1367 C CA . LEU A 1 177 ? 5.077 12.682 -10.955 1.00 82.38 177 LEU A CA 1
ATOM 1368 C C . LEU A 1 177 ? 6.438 13.281 -10.560 1.00 82.38 177 LEU A C 1
ATOM 1370 O O . LEU A 1 177 ? 6.861 13.166 -9.412 1.00 82.38 177 LEU A O 1
ATOM 1374 N N . THR A 1 178 ? 7.146 13.928 -11.487 1.00 77.25 178 THR A N 1
ATOM 1375 C CA . THR A 1 178 ? 8.467 14.542 -11.235 1.00 77.25 178 THR A CA 1
ATOM 1376 C C . THR A 1 178 ? 8.420 15.710 -10.258 1.00 77.25 178 THR A C 1
ATOM 1378 O O . THR A 1 178 ? 9.421 16.007 -9.607 1.00 77.25 178 THR A O 1
ATOM 1381 N N . ARG A 1 179 ? 7.263 16.365 -10.124 1.00 68.88 179 ARG A N 1
ATOM 1382 C CA . ARG A 1 179 ? 7.050 17.468 -9.191 1.00 68.88 179 ARG A CA 1
ATOM 1383 C C . ARG A 1 179 ? 6.007 17.065 -8.159 1.00 68.88 179 ARG A C 1
ATOM 1385 O O . ARG A 1 179 ? 4.826 17.341 -8.325 1.00 68.88 179 ARG A O 1
ATOM 1392 N N . ILE A 1 180 ? 6.456 16.432 -7.079 1.00 62.06 180 ILE A N 1
ATOM 1393 C CA . ILE A 1 180 ? 5.614 16.226 -5.899 1.00 62.06 180 ILE A CA 1
ATOM 1394 C C . ILE A 1 180 ? 5.468 17.592 -5.224 1.00 62.06 180 ILE A C 1
ATOM 1396 O O . ILE A 1 180 ? 6.364 18.047 -4.513 1.00 62.06 180 ILE A O 1
ATOM 1400 N N . THR A 1 181 ? 4.376 18.303 -5.492 1.00 52.75 181 THR A N 1
ATOM 1401 C CA . THR A 1 181 ? 4.041 19.516 -4.745 1.00 52.75 181 THR A CA 1
ATOM 1402 C C . THR A 1 181 ? 3.762 19.118 -3.298 1.00 52.75 181 THR A C 1
ATOM 1404 O O . THR A 1 181 ? 2.884 18.299 -3.020 1.00 52.75 181 THR A O 1
ATOM 1407 N N . SER A 1 182 ? 4.530 19.678 -2.357 1.00 43.91 182 SER A N 1
ATOM 1408 C CA . SER A 1 182 ? 4.275 19.535 -0.923 1.00 43.91 182 SER A CA 1
ATOM 1409 C C . SER A 1 182 ? 2.893 20.120 -0.619 1.00 43.91 182 SER A C 1
ATOM 1411 O O . SER A 1 182 ? 2.737 21.335 -0.526 1.00 43.91 182 SER A O 1
ATOM 1413 N N . GLY A 1 183 ? 1.875 19.265 -0.572 1.00 46.59 183 GLY A N 1
ATOM 1414 C CA . GLY A 1 183 ? 0.483 19.690 -0.435 1.00 46.59 183 GLY A CA 1
ATOM 1415 C C . GLY A 1 183 ? -0.546 18.749 -1.056 1.00 46.59 183 GLY A C 1
ATOM 1416 O O . GLY A 1 183 ? -1.709 18.895 -0.748 1.00 46.59 183 GLY A O 1
ATOM 1417 N N . GLN A 1 184 ? -0.174 17.765 -1.881 1.00 49.91 184 GLN A N 1
ATOM 1418 C CA . GLN A 1 184 ? -1.165 16.875 -2.521 1.00 49.91 184 GLN A CA 1
ATOM 1419 C C . GLN A 1 184 ? -1.642 15.692 -1.661 1.00 49.91 184 GLN A C 1
ATOM 1421 O O . GLN A 1 184 ? -2.526 14.954 -2.082 1.00 49.91 184 GLN A O 1
ATOM 1426 N N . VAL A 1 185 ? -1.079 15.483 -0.467 1.00 49.62 185 VAL A N 1
ATOM 1427 C CA . VAL A 1 185 ? -1.517 14.418 0.450 1.00 49.62 185 VAL A CA 1
ATOM 1428 C C . VAL A 1 185 ? -2.282 15.056 1.602 1.00 49.62 185 VAL A C 1
ATOM 1430 O O . VAL A 1 185 ? -1.702 15.397 2.631 1.00 49.62 185 VAL A O 1
ATOM 1433 N N . PHE A 1 186 ? -3.587 15.237 1.416 1.00 49.50 186 PHE A N 1
ATOM 1434 C CA . PHE A 1 186 ? -4.490 15.645 2.486 1.00 49.50 186 PHE A CA 1
ATOM 1435 C C . PHE A 1 186 ? -5.174 14.415 3.079 1.00 49.50 186 PHE A C 1
ATOM 1437 O O . PHE A 1 186 ? -5.780 13.615 2.368 1.00 49.50 186 PHE A O 1
ATOM 1444 N N . ILE A 1 187 ? -5.105 14.276 4.400 1.00 52.53 187 ILE A N 1
ATOM 1445 C CA . ILE A 1 187 ? -5.940 13.322 5.129 1.00 52.53 187 ILE A CA 1
ATOM 1446 C C . ILE A 1 187 ? -7.229 14.066 5.480 1.00 52.53 187 ILE A C 1
ATOM 1448 O O . ILE A 1 187 ? -7.277 14.817 6.454 1.00 52.53 187 ILE A O 1
ATOM 1452 N N . HIS A 1 188 ? -8.263 13.912 4.652 1.00 45.94 188 HIS A N 1
ATOM 1453 C CA . HIS A 1 188 ? -9.576 14.487 4.931 1.00 45.94 188 HIS A CA 1
ATOM 1454 C C . HIS A 1 188 ? -10.349 13.589 5.907 1.00 45.94 188 HIS A C 1
ATOM 1456 O O . HIS A 1 188 ? -10.716 12.460 5.583 1.00 45.94 188 HIS A O 1
ATOM 1462 N N . PHE A 1 189 ? -10.617 14.098 7.110 1.00 49.59 189 PHE A N 1
ATOM 1463 C CA . PHE A 1 189 ? -11.473 13.433 8.092 1.00 49.59 189 PHE A CA 1
ATOM 1464 C C . PHE A 1 189 ? -12.924 13.883 7.890 1.00 49.59 189 PHE A C 1
ATOM 1466 O O . PHE A 1 189 ? -13.321 14.940 8.374 1.00 49.59 189 PHE A O 1
ATOM 1473 N N . HIS A 1 190 ? -13.725 13.090 7.176 1.00 43.44 190 HIS A N 1
ATOM 1474 C CA . HIS A 1 190 ? -15.176 13.292 7.125 1.00 43.44 190 HIS A CA 1
ATOM 1475 C C . HIS A 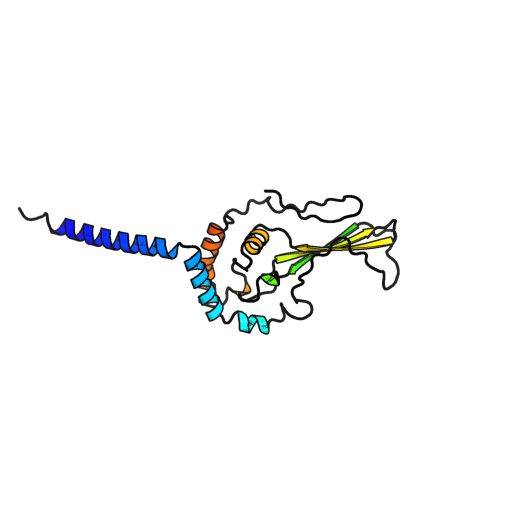1 190 ? -15.873 12.413 8.170 1.00 43.44 190 HIS A C 1
ATOM 1477 O O . HIS A 1 190 ? -15.767 11.187 8.141 1.00 43.44 190 HIS A O 1
ATOM 1483 N N . THR A 1 191 ? -16.596 13.048 9.094 1.00 43.50 191 THR A N 1
ATOM 1484 C CA . THR A 1 191 ? -17.444 12.401 10.104 1.00 43.50 191 THR A CA 1
ATOM 1485 C C . THR A 1 191 ? -18.920 12.569 9.736 1.00 43.50 191 THR A C 1
ATOM 1487 O O . THR A 1 191 ? -19.649 13.350 10.340 1.00 43.50 191 THR A O 1
ATOM 1490 N N . THR A 1 192 ? -19.407 11.837 8.734 1.00 42.09 192 THR A N 1
ATOM 1491 C CA . THR A 1 192 ? -20.841 11.817 8.404 1.00 42.09 192 THR A CA 1
ATOM 1492 C C . THR A 1 192 ? -21.535 10.664 9.117 1.00 42.09 192 THR A C 1
ATOM 1494 O O . THR A 1 192 ? -21.644 9.576 8.565 1.00 42.09 192 THR A O 1
ATOM 1497 N N . GLY A 1 193 ? -22.015 10.921 10.340 1.00 40.50 193 GLY A N 1
ATOM 1498 C CA . GLY A 1 193 ? -23.117 10.225 11.034 1.00 40.50 193 GLY A CA 1
ATOM 1499 C C . GLY A 1 193 ? -22.994 8.717 11.296 1.00 40.50 193 GLY A C 1
ATOM 1500 O O . GLY A 1 193 ? -23.106 8.300 12.440 1.00 40.50 193 GLY A O 1
ATOM 1501 N N . HIS A 1 194 ? -22.761 7.900 10.272 1.00 40.84 194 HIS A N 1
ATOM 1502 C CA . HIS A 1 194 ? -22.738 6.437 10.323 1.00 40.84 194 HIS A CA 1
ATOM 1503 C C . HIS A 1 194 ? -21.704 5.785 9.381 1.00 40.84 194 HIS A C 1
ATOM 1505 O O . HIS A 1 194 ? -21.590 4.564 9.376 1.00 40.84 194 HIS A O 1
ATOM 1511 N N . HIS A 1 195 ? -20.902 6.560 8.639 1.00 39.59 195 HIS A N 1
ATOM 1512 C CA . HIS A 1 195 ? -19.818 6.035 7.799 1.00 39.59 195 HIS A CA 1
ATOM 1513 C C . HIS A 1 195 ? -18.528 6.829 8.020 1.00 39.59 195 HIS A C 1
ATOM 1515 O O . HIS A 1 195 ? -18.554 8.053 8.153 1.00 39.59 195 HIS A O 1
ATOM 1521 N N . VAL A 1 196 ? -17.397 6.124 8.102 1.00 44.28 196 VAL A N 1
ATOM 1522 C CA . VAL A 1 196 ? -16.075 6.712 8.345 1.00 44.28 196 VAL A CA 1
ATOM 1523 C C . VAL A 1 196 ? -15.135 6.375 7.190 1.00 44.28 196 VAL A C 1
ATOM 1525 O O . VAL A 1 196 ? -15.033 5.225 6.773 1.00 44.28 196 VAL A O 1
ATOM 1528 N N . LEU A 1 197 ? -14.420 7.426 6.778 1.00 43.56 197 LEU A N 1
ATOM 1529 C CA . LEU A 1 197 ? -13.226 7.481 5.934 1.00 43.56 197 LEU A CA 1
ATOM 1530 C C . LEU A 1 197 ? -13.419 7.289 4.420 1.00 43.56 197 LEU A C 1
ATOM 1532 O O . LEU A 1 197 ? -13.217 6.213 3.874 1.00 43.56 197 LEU A O 1
ATOM 1536 N N . PHE A 1 198 ? -13.660 8.399 3.719 1.00 39.31 198 PHE A N 1
ATOM 1537 C CA . PHE A 1 198 ? -13.201 8.540 2.338 1.00 39.31 198 PHE A CA 1
ATOM 1538 C C . PHE A 1 198 ? -11.894 9.329 2.354 1.00 39.31 198 PHE A C 1
ATOM 1540 O O . PHE A 1 198 ? -11.888 10.538 2.583 1.00 39.31 198 PHE A O 1
ATOM 1547 N N . LEU A 1 199 ? -10.778 8.642 2.118 1.00 44.22 199 LEU A N 1
ATOM 1548 C CA . LEU A 1 199 ? -9.509 9.287 1.789 1.00 44.22 199 LEU A CA 1
ATOM 1549 C C . LEU A 1 199 ? -9.587 9.742 0.331 1.00 44.22 199 LEU A C 1
ATOM 1551 O O . LEU A 1 199 ? -9.084 9.074 -0.568 1.00 44.22 199 LEU A O 1
ATOM 1555 N N . SER A 1 200 ? -10.292 10.842 0.088 1.00 35.31 200 SER A N 1
ATOM 1556 C CA . SER A 1 200 ? -10.366 11.431 -1.245 1.00 35.31 200 SER A CA 1
ATOM 1557 C C . SER A 1 200 ? -9.224 12.419 -1.434 1.00 35.31 200 SER A C 1
ATOM 1559 O O . SER A 1 200 ? -9.026 13.315 -0.614 1.00 35.31 200 SER A O 1
ATOM 1561 N N . PHE A 1 201 ? -8.500 12.265 -2.537 1.00 41.88 201 PHE A N 1
ATOM 1562 C CA . PHE A 1 201 ? -7.452 13.177 -2.968 1.00 41.88 201 PHE A CA 1
ATOM 1563 C C . PHE A 1 201 ? -8.051 14.052 -4.069 1.00 41.88 201 PHE A C 1
ATOM 1565 O O . PHE A 1 201 ? -8.411 13.554 -5.134 1.00 41.88 201 PHE A O 1
ATOM 1572 N N . GLY A 1 202 ? -8.228 15.341 -3.783 1.00 32.44 202 GLY A N 1
ATOM 1573 C CA . GLY A 1 202 ? -8.598 16.329 -4.793 1.00 32.44 202 GLY A CA 1
ATOM 1574 C C . GLY A 1 202 ? -7.366 16.740 -5.595 1.00 32.44 202 GLY A C 1
ATOM 1575 O O . GLY A 1 202 ? -6.325 17.032 -5.003 1.00 32.44 202 GLY A O 1
ATOM 1576 N N . CYS A 1 203 ? -7.487 16.729 -6.923 1.00 31.36 203 CYS A N 1
ATOM 1577 C CA . CYS A 1 203 ? -6.567 17.442 -7.806 1.00 31.36 203 CYS A CA 1
ATOM 1578 C C . CYS A 1 203 ? -6.919 18.933 -7.838 1.00 31.36 203 CYS A C 1
ATOM 1580 O O . CYS A 1 203 ? -8.130 19.243 -7.753 1.00 31.36 203 CYS A O 1
#

Organism: NCBI:txid91324